Protein 2PJZ (pdb70)

Solvent-accessible surface area: 12336 Å² total; per-residue (Å²): 73,1,44,0,88,83,0,3,11,64,45,64,61,173,48,221,148,122,99,20,4,72,104,0,83,10,85,2,86,39,55,16,3,2,1,0,0,8,104,75,20,9,9,51,26,1,1,67,0,4,26,47,60,46,116,22,63,24,57,0,57,5,70,57,94,11,8,136,174,38,218,58,34,97,126,14,2,12,0,0,60,84,27,12,105,101,42,57,24,0,40,67,4,0,128,81,11,49,146,52,25,48,9,66,56,113,17,0,54,92,0,4,167,41,0,165,11,32,118,110,4,18,207,73,90,3,90,106,15,63,57,10,49,17,8,3,0,25,0,0,0,1,0,0,12,110,5,89,3,1,2,1,19,21,0,2,51,106,10,81,72,69,66,29,59,33,0,2,153,21,0,74,120,33,4,143,13,0,2,4,0,2,45,25,24,93,9,3,72,35,2,107,124,22,82,0,27,0,3,5,17,90,136,26,16,29,69,8,40,0,52,57,0,30,118,0,0,5,11,75,29,112,90,165,134,26,56,27,39,0,51,3,145,144,85,77,0,0,0,4,112,30,114,93,36,92,79,2,55,66,5,60,36,3,77,135,0,82,60,62,39

CATH classification: 3.40.50.300

Foldseek 3Di:
DKWFAQKKAWLADDDPDTDMQTGETDDWPQAEAEEAEAPSLCLVVVLCVQCLNDDIPGFIDDVHRTSVNDPADLQEFELDCVVADQFDFLLVRQVVLCPRNVFDVVQLVVLCVLLVNDPCSRVDRLVPDDPQRNLSSSLSSRFRSLHLEYEYEASCPPHDPSSLVSSLVSVPVGHRIYYYYDFDPVSLVSVQQHWYWYSAQSYTFDTARSVQLQQWAKAWADDDQFSGWDAHPHTIMGTGHDDPHHRSNVQRGPVCSVVND

Radius of gyration: 18.76 Å; Cα contacts (8 Å, |Δi|>4): 552; chains: 1; bounding box: 55×40×43 Å

InterPro domains:
  IPR003439 ABC transporter-like, ATP-binding domain [PF00005] (21-156)
  IPR003439 ABC transporter-like, ATP-binding domain [PS50893] (2-226)
  IPR003593 AAA+ ATPase domain [SM00382] (29-225)
  IPR027417 P-loop containing nucleoside triphosphate hydrolase [G3DSA:3.40.50.300] (1-263)
  IPR027417 P-loop containing nucleoside triphosphate hydrolase [SSF52540] (15-191)

B-factor: mean 22.54, std 11.61, range [2.0, 74.91]

Sequence (261 aa):
MIQLKKNVGIITLSGKGYERFSSLENINLEVNGEKVIILGPNGSGKTTLLRRAISGLLPYSGNIFINGMMEVRKIRRNYIIRYSTNLPEAYEIGVTTVNDIVYLYEELKGLDRDLFLEMLKALKLGEEILRRKLYKLSAGQSVLVRTSLALASQPEIVGLDEPFENVDAARRHVISSRYIKEYGKEGILVTHELDMLNLYKEYKAYFLVGNRLQGPISVSELLESSIVEGERNDALLVLDIMDKKVSIVKGDLGMKFGALGSLNNRIYGII

Nearest PDB structures (foldseek):
  2pjz-assembly1_A  TM=1.004E+00  e=9.277E-57  Sulfurisphaera tokodaii
  8bms-assembly1_B  TM=8.224E-01  e=3.526E-14  Lactobacillus delbrueckii subsp. bulgaricus ATCC 11842 = JCM 1002
  7z15-assembly1_K  TM=8.222E-01  e=1.487E-11  Escherichia coli
  1sgw-assembly1_A  TM=7.406E-01  e=1.161E-10  Pyrococcus furiosus DSM 3638
  7osf-assembly1_B  TM=6.549E-01  e=2.150E-12  Stutzerimonas stutzeri ATCC 14405 = CCUG 16156

Secondary structure (DSSP, 8-state):
-EEEEEEEEEEEEETTEEEEEEEEEEEE-SSEEEEE--TTSSHHHHHHHHTTSS--EEEEEETTEEGGG-S--TTEEE--GGGS-TTSBHHHHHHHHHHHT---HHHHHHHHHHTT--GGGGGSBGGGS-HHHHHHHHHHHHHHT--SEEEEE-TTTT--HHHHHHHHHHHHHS-SEEEEEES-GGGGGG-TTSEEEEEETTEEEEEEEHHHHHTEEEEES--TT-SEEEEETTEEEEEEESSSSEEGGG---TTHHHHH-

Structure (mmCIF, N/CA/C/O backbone):
data_2PJZ
#
_entry.id   2PJZ
#
_cell.length_a   102.094
_cell.length_b   102.094
_cell.length_c   104.662
_cell.angle_alpha   90.00
_cell.angle_beta   90.00
_cell.angle_gamma   120.00
#
_symmetry.space_group_name_H-M   'P 61 2 2'
#
loop_
_entity.id
_entity.type
_entity.pdbx_description
1 polymer 'Hypothetical protein ST1066'
2 non-polymer 'SULFATE ION'
3 water water
#
loop_
_atom_site.group_PDB
_atom_site.id
_atom_site.type_symbol
_atom_site.label_atom_id
_atom_site.label_alt_id
_atom_site.label_comp_id
_atom_site.label_asym_id
_atom_site.label_entity_id
_atom_site.label_seq_id
_atom_site.pdbx_PDB_ins_code
_atom_site.Cartn_x
_atom_site.Cartn_y
_atom_site.Cartn_z
_atom_site.occupancy
_atom_site.B_iso_or_equiv
_atom_site.auth_seq_id
_atom_site.auth_comp_id
_atom_site.auth_asym_id
_atom_site.auth_atom_id
_atom_site.pdbx_PDB_model_num
ATOM 1 N N . MET A 1 1 ? -8.508 59.983 11.400 1.00 7.11 1 MET A N 1
ATOM 2 C CA . MET A 1 1 ? -7.153 60.341 10.858 1.00 7.36 1 MET A CA 1
ATOM 3 C C . MET A 1 1 ? -7.288 60.888 9.430 1.00 8.12 1 MET A C 1
ATOM 4 O O . MET A 1 1 ? -7.884 60.228 8.554 1.00 8.68 1 MET A O 1
ATOM 9 N N . ILE A 1 2 ? -6.742 62.078 9.191 1.00 7.98 2 ILE A N 1
ATOM 10 C CA . ILE A 1 2 ? -6.626 62.613 7.815 1.00 7.65 2 ILE A CA 1
ATOM 11 C C . ILE A 1 2 ? -5.146 62.775 7.574 1.00 7.77 2 ILE A C 1
ATOM 12 O O . ILE A 1 2 ? -4.439 63.375 8.412 1.00 8.64 2 ILE A O 1
ATOM 17 N N . GLN A 1 3 ? -4.640 62.182 6.496 1.00 7.50 3 GLN A N 1
ATOM 18 C CA . GLN A 1 3 ? -3.216 62.334 6.155 1.00 7.13 3 GLN A CA 1
ATOM 19 C C . GLN A 1 3 ? -3.115 62.927 4.756 1.00 8.95 3 GLN A C 1
ATOM 20 O O . GLN A 1 3 ? -3.642 62.329 3.816 1.00 8.31 3 GLN A O 1
ATOM 26 N N . LEU A 1 4 ? -2.454 64.085 4.632 1.00 7.02 4 LEU A N 1
ATOM 27 C CA . LEU A 1 4 ? -2.059 64.590 3.289 1.00 8.44 4 LEU A CA 1
ATOM 28 C C . LEU A 1 4 ? -0.607 64.279 3.135 1.00 8.67 4 LEU A C 1
ATOM 29 O O . LEU A 1 4 ? 0.247 64.725 3.962 1.00 8.72 4 LEU A O 1
ATOM 34 N N A LYS A 1 5 ? -0.263 63.462 2.138 0.50 8.37 5 LYS A N 1
ATOM 35 N N B LYS A 1 5 ? -0.321 63.515 2.088 0.50 8.55 5 LYS A N 1
ATOM 36 C CA A LYS A 1 5 ? 1.149 63.067 1.948 0.50 8.98 5 LYS A CA 1
ATOM 37 C CA B LYS A 1 5 ? 1.022 63.049 1.803 0.50 9.42 5 LYS A CA 1
ATOM 38 C C A LYS A 1 5 ? 1.676 63.527 0.596 0.50 8.72 5 LYS A C 1
ATOM 39 C C B LYS A 1 5 ? 1.491 63.673 0.508 0.50 9.01 5 LYS A C 1
ATOM 40 O O A LYS A 1 5 ? 1.419 62.883 -0.427 0.50 9.06 5 LYS A O 1
ATOM 41 O O B LYS A 1 5 ? 1.001 63.298 -0.573 0.50 9.01 5 LYS A O 1
ATOM 52 N N . ASN A 1 6 ? 2.393 64.647 0.615 1.00 9.20 6 ASN A N 1
ATOM 53 C CA . ASN A 1 6 ? 2.998 65.273 -0.568 1.00 9.11 6 ASN A CA 1
ATOM 54 C C . ASN A 1 6 ? 1.924 65.648 -1.605 1.00 8.81 6 ASN A C 1
ATOM 55 O O . ASN A 1 6 ? 2.013 65.283 -2.782 1.00 8.58 6 ASN A O 1
ATOM 60 N N . VAL A 1 7 ? 0.907 66.367 -1.146 1.00 8.70 7 VAL A N 1
ATOM 61 C CA . VAL A 1 7 ? -0.197 66.776 -2.020 1.00 7.40 7 VAL A CA 1
ATOM 62 C C . VAL A 1 7 ? 0.194 67.999 -2.862 1.00 7.86 7 VAL A C 1
ATOM 63 O O . VAL A 1 7 ? 0.828 68.927 -2.358 1.00 7.69 7 VAL A O 1
ATOM 67 N N . GLY A 1 8 ? -0.175 67.982 -4.139 1.00 7.28 8 GLY A N 1
ATOM 68 C CA . GLY A 1 8 ? 0.018 69.172 -4.993 1.00 8.33 8 GLY A CA 1
ATOM 69 C C . GLY A 1 8 ? -1.320 69.420 -5.676 1.00 8.42 8 GLY A C 1
ATOM 70 O O . GLY A 1 8 ? -2.064 68.467 -5.988 1.00 9.16 8 GLY A O 1
ATOM 71 N N . ILE A 1 9 ? -1.684 70.684 -5.870 1.00 8.42 9 ILE A N 1
ATOM 72 C CA A ILE A 1 9 ? -2.891 70.988 -6.619 0.50 8.66 9 ILE A CA 1
ATOM 73 C CA B ILE A 1 9 ? -2.909 71.006 -6.600 0.50 9.38 9 ILE A CA 1
ATOM 74 C C . ILE A 1 9 ? -2.680 72.257 -7.410 1.00 8.66 9 ILE A C 1
ATOM 75 O O . ILE A 1 9 ? -2.068 73.200 -6.918 1.00 9.84 9 ILE A O 1
ATOM 84 N N . THR A 1 10 ? -3.167 72.269 -8.644 1.00 8.55 10 THR A N 1
ATOM 85 C CA . THR A 1 10 ? -3.037 73.470 -9.486 1.00 8.06 10 THR A CA 1
ATOM 86 C C . THR A 1 10 ? -4.084 74.483 -9.105 1.00 9.16 10 THR A C 1
ATOM 87 O O . THR A 1 10 ? -5.289 74.166 -9.055 1.00 8.61 10 THR A O 1
ATOM 91 N N . LEU A 1 11 ? -3.638 75.702 -8.826 1.00 7.07 11 LEU A N 1
ATOM 92 C CA . LEU A 1 11 ? -4.587 76.759 -8.471 1.00 8.21 11 LEU A CA 1
ATOM 93 C C . LEU A 1 11 ? -4.972 77.611 -9.644 1.00 8.89 11 LEU A C 1
ATOM 94 O O . LEU A 1 11 ? -6.089 78.131 -9.678 1.00 10.12 11 LEU A O 1
ATOM 99 N N . SER A 1 12 ? -4.039 77.856 -10.554 1.00 9.94 12 SER A N 1
ATOM 100 C CA . SER A 1 12 ? -4.383 78.610 -11.750 1.00 11.47 12 SER A CA 1
ATOM 101 C C . SER A 1 12 ? -3.519 78.268 -12.946 1.00 10.53 12 SER A C 1
ATOM 102 O O . SER A 1 12 ? -2.386 77.816 -12.793 1.00 9.70 12 SER A O 1
ATOM 105 N N . GLY A 1 13 ? -4.022 78.573 -14.146 1.00 9.74 13 GLY A N 1
ATOM 106 C CA . GLY A 1 13 ? -3.191 78.386 -15.324 1.00 9.90 13 GLY A CA 1
ATOM 107 C C . GLY A 1 13 ? -3.205 76.937 -15.793 1.00 9.95 13 GLY A C 1
ATOM 108 O O . GLY A 1 13 ? -4.097 76.151 -15.413 1.00 9.92 13 GLY A O 1
ATOM 109 N N . LYS A 1 14 ? -2.258 76.573 -16.652 1.00 9.56 14 LYS A N 1
ATOM 110 C CA . LYS A 1 14 ? -2.221 75.169 -17.156 1.00 9.47 14 LYS A CA 1
ATOM 111 C C . LYS A 1 14 ? -0.813 74.813 -17.577 1.00 10.31 14 LYS A C 1
ATOM 112 O O . LYS A 1 14 ? -0.028 75.698 -17.950 1.00 10.51 14 LYS A O 1
ATOM 118 N N . GLY A 1 15 ? -0.497 73.518 -17.543 1.00 11.08 15 GLY A N 1
ATOM 119 C CA . GLY A 1 15 ? 0.720 73.000 -18.112 1.00 10.89 15 GLY A CA 1
ATOM 120 C C . GLY A 1 15 ? 1.956 73.687 -17.569 1.00 11.75 15 GLY A C 1
ATOM 121 O O . GLY A 1 15 ? 2.142 73.840 -16.344 1.00 10.93 15 GLY A O 1
ATOM 122 N N . TYR A 1 16 ? 2.799 74.117 -18.496 1.00 11.88 16 TYR A N 1
ATOM 123 C CA . TYR A 1 16 ? 4.114 74.606 -18.114 1.00 14.94 16 TYR A CA 1
ATOM 124 C C . TYR A 1 16 ? 4.034 75.893 -17.293 1.00 16.02 16 TYR A C 1
ATOM 125 O O . TYR A 1 16 ? 4.953 76.173 -16.512 1.00 19.64 16 TYR A O 1
ATOM 134 N N . GLU A 1 17 ? 2.966 76.649 -17.486 1.00 14.78 17 GLU A N 1
ATOM 135 C CA . GLU A 1 17 ? 2.807 77.950 -16.858 1.00 16.83 17 GLU A CA 1
ATOM 136 C C . GLU A 1 17 ? 1.573 77.898 -15.986 1.00 16.96 17 GLU A C 1
ATOM 137 O O . GLU A 1 17 ? 0.474 78.328 -16.383 1.00 18.36 17 GLU A O 1
ATOM 143 N N . ARG A 1 18 ? 1.734 77.260 -14.844 1.00 15.44 18 ARG A N 1
ATOM 144 C CA . ARG A 1 18 ? 0.626 77.168 -13.912 1.00 13.49 18 ARG A CA 1
ATOM 145 C C . ARG A 1 18 ? 1.137 77.629 -12.576 1.00 13.82 18 ARG A C 1
ATOM 146 O O . ARG A 1 18 ? 2.347 77.668 -12.366 1.00 14.55 18 ARG A O 1
ATOM 154 N N . PHE A 1 19 ? 0.220 77.973 -11.673 1.00 13.55 19 PHE A N 1
ATOM 155 C CA . PHE A 1 19 ? 0.613 78.188 -10.293 1.00 13.89 19 PHE A CA 1
ATOM 156 C C . PHE A 1 19 ? -0.038 77.094 -9.449 1.00 12.50 19 PHE A C 1
ATOM 157 O O . PHE A 1 19 ? -1.236 76.873 -9.578 1.00 11.04 19 PHE A O 1
ATOM 165 N N . SER A 1 20 ? 0.749 76.452 -8.583 1.00 12.17 20 SER A N 1
ATOM 166 C CA A SER A 1 20 ? 0.217 75.339 -7.800 0.50 12.24 20 SER A CA 1
ATOM 167 C CA B SER A 1 20 ? 0.298 75.272 -7.828 0.50 12.11 20 SER A CA 1
ATOM 168 C C . SER A 1 20 ? 0.707 75.374 -6.356 1.00 12.78 20 SER A C 1
ATOM 169 O O . SER A 1 20 ? 1.673 76.052 -6.036 1.00 14.15 20 SER A O 1
ATOM 174 N N . LEU A 1 21 ? -0.006 74.658 -5.495 1.00 11.89 21 LEU A N 1
ATOM 175 C CA . LEU A 1 21 ? 0.479 74.266 -4.182 1.00 12.00 21 LEU A CA 1
ATOM 176 C C . LEU A 1 21 ? 1.259 72.977 -4.406 1.00 11.55 21 LEU A C 1
ATOM 177 O O . LEU A 1 21 ? 0.834 72.105 -5.191 1.00 10.79 21 LEU A O 1
ATOM 182 N N . GLU A 1 22 ? 2.416 72.848 -3.771 1.00 10.37 22 GLU A N 1
ATOM 183 C CA . GLU A 1 22 ? 3.157 71.594 -3.881 1.00 11.45 22 GLU A CA 1
ATOM 184 C C . GLU A 1 22 ? 3.631 71.171 -2.498 1.00 11.43 22 GLU A C 1
ATOM 185 O O . GLU A 1 22 ? 3.725 72.013 -1.588 1.00 9.28 22 GLU A O 1
ATOM 191 N N . ASN A 1 23 ? 3.923 69.883 -2.355 1.00 11.05 23 ASN A N 1
ATOM 192 C CA . ASN A 1 23 ? 4.542 69.342 -1.141 1.00 13.20 23 ASN A CA 1
ATOM 193 C C . ASN A 1 23 ? 3.740 69.686 0.128 1.00 11.82 23 ASN A C 1
ATOM 194 O O . ASN A 1 23 ? 4.295 70.086 1.176 1.00 12.21 23 ASN A O 1
ATOM 199 N N . ILE A 1 24 ? 2.420 69.559 0.036 1.00 10.07 24 ILE A N 1
ATOM 200 C CA . ILE A 1 24 ? 1.572 69.859 1.183 1.00 10.16 24 ILE A CA 1
ATOM 201 C C . ILE A 1 24 ? 1.499 68.612 2.030 1.00 11.30 24 ILE A C 1
ATOM 202 O O . ILE A 1 24 ? 1.045 67.558 1.553 1.00 11.29 24 ILE A O 1
ATOM 207 N N . ASN A 1 25 ? 1.925 68.740 3.289 1.00 10.20 25 ASN A N 1
ATOM 208 C CA . ASN A 1 25 ? 1.893 67.608 4.222 1.00 11.84 25 ASN A CA 1
ATOM 209 C C . ASN A 1 25 ? 1.148 67.971 5.516 1.00 11.94 25 ASN A C 1
ATOM 210 O O . ASN A 1 25 ? 1.338 69.062 6.072 1.00 12.31 25 ASN A O 1
ATOM 215 N N . LEU A 1 26 ? 0.261 67.091 5.972 1.00 10.49 26 LEU A N 1
ATOM 216 C CA . LEU A 1 26 ? -0.494 67.361 7.186 1.00 10.23 26 LEU A CA 1
ATOM 217 C C . LEU A 1 26 ? -1.048 66.046 7.741 1.00 10.57 26 LEU A C 1
ATOM 218 O O . LEU A 1 26 ? -1.536 65.232 6.966 1.00 9.39 26 LEU A O 1
ATOM 223 N N . GLU A 1 27 ? -1.039 65.864 9.067 1.00 9.69 27 GLU A N 1
ATOM 224 C CA . GLU A 1 27 ? -1.782 64.739 9.669 1.00 10.61 27 GLU A CA 1
ATOM 225 C C . GLU A 1 27 ? -2.638 65.329 10.755 1.00 10.54 27 GLU A C 1
ATOM 226 O O . GLU A 1 27 ? -2.152 66.150 11.566 1.00 10.22 27 GLU A O 1
ATOM 232 N N . VAL A 1 28 ? -3.917 64.971 10.736 1.00 9.19 28 VAL A N 1
ATOM 233 C CA . VAL A 1 28 ? -4.882 65.447 11.720 1.00 10.14 28 VAL A CA 1
ATOM 234 C C . VAL A 1 28 ? -5.563 64.235 12.332 1.00 9.77 28 VAL A C 1
ATOM 235 O O . VAL A 1 28 ? -6.093 63.388 11.604 1.00 8.56 28 VAL A O 1
ATOM 239 N N . ASN A 1 29 ? -5.568 64.147 13.658 1.00 9.95 29 ASN A N 1
ATOM 240 C CA . ASN A 1 29 ? -6.364 63.082 14.274 1.00 10.15 29 ASN A CA 1
ATOM 241 C C . ASN A 1 29 ? -6.995 63.534 15.568 1.00 9.75 29 ASN A C 1
ATOM 242 O O . ASN A 1 29 ? -6.318 64.158 16.391 1.00 9.32 29 ASN A O 1
ATOM 247 N N . GLY A 1 30 ? -8.276 63.219 15.728 1.00 8.71 30 GLY A N 1
ATOM 248 C CA . GLY A 1 30 ? -8.946 63.309 17.027 1.00 10.63 30 GLY A CA 1
ATOM 249 C C . GLY A 1 30 ? -9.293 64.728 17.444 1.00 11.43 30 GLY A C 1
ATOM 250 O O . GLY A 1 30 ? -9.711 64.956 18.596 1.00 11.33 30 GLY A O 1
ATOM 251 N N . GLU A 1 31 ? -9.179 65.683 16.519 1.00 10.10 31 GLU A N 1
ATOM 252 C CA . GLU A 1 31 ? -9.368 67.109 16.861 1.00 11.66 31 GLU A CA 1
ATOM 253 C C . GLU A 1 31 ? -9.667 67.852 15.557 1.00 12.17 31 GLU A C 1
ATOM 254 O O . GLU A 1 31 ? -9.327 67.353 14.489 1.00 10.93 31 GLU A O 1
ATOM 260 N N . LYS A 1 32 ? -10.281 69.032 15.658 1.00 12.68 32 LYS A N 1
ATOM 261 C CA . LYS A 1 32 ? -10.388 69.965 14.510 1.00 13.49 32 LYS A CA 1
ATOM 262 C C . LYS A 1 32 ? -9.194 70.881 14.480 1.00 13.19 32 LYS A C 1
ATOM 263 O O . LYS A 1 32 ? -8.752 71.348 15.519 1.00 12.92 32 LYS A O 1
ATOM 269 N N . VAL A 1 33 ? -8.629 71.127 13.303 1.00 12.06 33 VAL A N 1
ATOM 270 C CA . VAL A 1 33 ? -7.586 72.146 13.222 1.00 11.54 33 VAL A CA 1
ATOM 271 C C . VAL A 1 33 ? -8.096 73.226 12.260 1.00 11.23 33 VAL A C 1
ATOM 272 O O . VAL A 1 33 ? -8.976 72.960 11.413 1.00 11.38 33 VAL A O 1
ATOM 276 N N . ILE A 1 34 ? -7.561 74.425 12.399 1.00 10.23 34 ILE A N 1
ATOM 277 C CA . ILE A 1 34 ? -7.970 75.524 11.543 1.00 11.05 34 ILE A CA 1
ATOM 278 C C . ILE A 1 34 ? -6.838 75.862 10.591 1.00 11.07 34 ILE A C 1
ATOM 279 O O . ILE A 1 34 ? -5.677 75.932 10.990 1.00 13.17 34 ILE A O 1
ATOM 284 N N . ILE A 1 35 ? -7.155 76.034 9.313 1.00 11.23 35 ILE A N 1
ATOM 285 C CA . ILE A 1 35 ? -6.122 76.419 8.381 1.00 11.30 35 ILE A CA 1
ATOM 286 C C . ILE A 1 35 ? -6.470 77.853 8.029 1.00 10.94 35 ILE A C 1
ATOM 287 O O . ILE A 1 35 ? -7.597 78.119 7.591 1.00 10.11 35 ILE A O 1
ATOM 292 N N . LEU A 1 36 ? -5.506 78.755 8.271 1.00 11.36 36 LEU A N 1
ATOM 293 C CA . LEU A 1 36 ? -5.707 80.193 8.058 1.00 12.61 36 LEU A CA 1
ATOM 294 C C . LEU A 1 36 ? -4.945 80.590 6.840 1.00 13.10 36 LEU A C 1
ATOM 295 O O . LEU A 1 36 ? -3.792 80.239 6.686 1.00 13.19 36 LEU A O 1
ATOM 300 N N . GLY A 1 37 ? -5.581 81.299 5.931 1.00 14.84 37 GLY A N 1
ATOM 301 C CA . GLY A 1 37 ? -4.812 81.711 4.761 1.00 16.79 37 GLY A CA 1
ATOM 302 C C . GLY A 1 37 ? -5.578 82.828 4.106 1.00 17.98 37 GLY A C 1
ATOM 303 O O . GLY A 1 37 ? -6.799 82.844 4.192 1.00 17.81 37 GLY A O 1
ATOM 304 N N . PRO A 1 38 ? -4.860 83.745 3.433 1.00 19.33 38 PRO A N 1
ATOM 305 C CA . PRO A 1 38 ? -5.521 84.787 2.652 1.00 19.80 38 PRO A CA 1
ATOM 306 C C . PRO A 1 38 ? -6.406 84.230 1.566 1.00 20.19 38 PRO A C 1
ATOM 307 O O . PRO A 1 38 ? -6.230 83.076 1.126 1.00 19.90 38 PRO A O 1
ATOM 311 N N . ASN A 1 39 ? -7.351 85.052 1.121 1.00 20.37 39 ASN A N 1
ATOM 312 C CA . ASN A 1 39 ? -8.141 84.716 -0.029 1.00 20.95 39 ASN A CA 1
ATOM 313 C C . ASN A 1 39 ? -7.148 84.418 -1.150 1.00 19.49 39 ASN A C 1
ATOM 314 O O . ASN A 1 39 ? -6.091 85.058 -1.251 1.00 19.22 39 ASN A O 1
ATOM 319 N N . GLY A 1 40 ? -7.426 83.371 -1.911 1.00 17.75 40 GLY A N 1
ATOM 320 C CA . GLY A 1 40 ? -6.553 83.010 -3.030 1.00 17.55 40 GLY A CA 1
ATOM 321 C C . GLY A 1 40 ? -5.405 82.065 -2.735 1.00 16.41 40 GLY A C 1
ATOM 322 O O . GLY A 1 40 ? -4.677 81.666 -3.647 1.00 17.29 40 GLY A O 1
ATOM 323 N N . SER A 1 41 ? -5.231 81.668 -1.476 1.00 13.52 41 SER A N 1
ATOM 324 C CA . SER A 1 41 ? -4.073 80.873 -1.112 1.00 12.75 41 SER A CA 1
ATOM 325 C C . SER A 1 41 ? -4.235 79.369 -1.496 1.00 11.58 41 SER A C 1
ATOM 326 O O . SER A 1 41 ? -3.267 78.630 -1.492 1.00 11.86 41 SER A O 1
ATOM 329 N N . GLY A 1 42 ? -5.451 78.943 -1.805 1.00 11.34 42 GLY A N 1
ATOM 330 C CA . GLY A 1 42 ? -5.701 77.553 -2.151 1.00 11.08 42 GLY A CA 1
ATOM 331 C C . GLY A 1 42 ? -6.409 76.749 -1.056 1.00 13.12 42 GLY A C 1
ATOM 332 O O . GLY A 1 42 ? -6.552 75.529 -1.210 1.00 12.14 42 GLY A O 1
ATOM 333 N N . LYS A 1 43 ? -6.875 77.418 0.022 1.00 12.19 43 LYS A N 1
ATOM 334 C CA . LYS A 1 43 ? -7.496 76.711 1.168 1.00 14.17 43 LYS A CA 1
ATOM 335 C C . LYS A 1 43 ? -8.701 75.887 0.735 1.00 13.97 43 LYS A C 1
ATOM 336 O O . LYS A 1 43 ? -8.800 74.711 1.089 1.00 14.21 43 LYS A O 1
ATOM 342 N N . THR A 1 44 ? -9.606 76.496 -0.034 1.00 13.38 44 THR A N 1
ATOM 343 C CA . THR A 1 44 ? -10.835 75.864 -0.424 1.00 14.27 44 THR A CA 1
ATOM 344 C C . THR A 1 44 ? -10.534 74.713 -1.398 1.00 13.68 44 THR A C 1
ATOM 345 O O . THR A 1 44 ? -11.151 73.651 -1.314 1.00 12.39 44 THR A O 1
ATOM 349 N N . THR A 1 45 ? -9.574 74.942 -2.294 1.00 12.59 45 THR A N 1
ATOM 350 C CA . THR A 1 45 ? -9.121 73.910 -3.221 1.00 12.75 45 THR A CA 1
ATOM 351 C C . THR A 1 45 ? -8.593 72.687 -2.460 1.00 12.13 45 THR A C 1
ATOM 352 O O . THR A 1 45 ? -8.855 71.557 -2.845 1.00 10.22 45 THR A O 1
ATOM 356 N N . LEU A 1 46 ? -7.865 72.919 -1.383 1.00 11.38 46 LEU A N 1
ATOM 357 C CA . LEU A 1 46 ? -7.374 71.809 -0.545 1.00 13.20 46 LEU A CA 1
ATOM 358 C C . LEU A 1 46 ? -8.522 70.992 0.054 1.00 11.66 46 LEU A C 1
ATOM 359 O O . LEU A 1 46 ? -8.525 69.760 -0.010 1.00 9.56 46 LEU A O 1
ATOM 364 N N . LEU A 1 47 ? -9.533 71.679 0.581 1.00 10.31 47 LEU A N 1
ATOM 365 C CA . LEU A 1 47 ? -10.707 70.995 1.091 1.00 10.62 47 LEU A CA 1
ATOM 366 C C . LEU A 1 47 ? -11.461 70.237 0.018 1.00 9.82 47 LEU A C 1
ATOM 367 O O . LEU A 1 47 ? -11.979 69.148 0.276 1.00 9.16 47 LEU A O 1
ATOM 372 N N . ARG A 1 48 ? -11.546 70.806 -1.186 1.00 8.38 48 ARG A N 1
ATOM 373 C CA A ARG A 1 48 ? -12.220 70.116 -2.278 0.50 8.63 48 ARG A CA 1
ATOM 374 C CA B ARG A 1 48 ? -12.190 70.127 -2.308 0.50 8.27 48 ARG A CA 1
ATOM 375 C C . ARG A 1 48 ? -11.489 68.793 -2.604 1.00 7.23 48 ARG A C 1
ATOM 376 O O . ARG A 1 48 ? -12.125 67.763 -2.787 1.00 7.33 48 ARG A O 1
ATOM 391 N N . ALA A 1 49 ? -10.162 68.827 -2.669 1.00 6.57 49 ALA A N 1
ATOM 392 C CA . ALA A 1 49 ? -9.370 67.614 -2.897 1.00 6.95 49 ALA A CA 1
ATOM 393 C C . ALA A 1 49 ? -9.612 66.559 -1.799 1.00 6.59 49 ALA A C 1
ATOM 394 O O . ALA A 1 49 ? -9.845 65.376 -2.092 1.00 7.12 49 ALA A O 1
ATOM 396 N N . ILE A 1 50 ? -9.550 66.980 -0.541 1.00 7.93 50 ILE A N 1
ATOM 397 C CA . ILE A 1 50 ? -9.799 66.051 0.589 1.00 7.83 50 ILE A CA 1
ATOM 398 C C . ILE A 1 50 ? -11.207 65.438 0.493 1.00 7.07 50 ILE A C 1
ATOM 399 O O . ILE A 1 50 ? -11.406 64.255 0.805 1.00 7.01 50 ILE A O 1
ATOM 404 N N . SER A 1 51 ? -12.174 66.226 0.013 1.00 6.52 51 SER A N 1
ATOM 405 C CA . SER A 1 51 ? -13.582 65.783 -0.102 1.00 7.00 51 SER A CA 1
ATOM 406 C C . SER A 1 51 ? -13.911 65.001 -1.362 1.00 6.78 51 SER A C 1
ATOM 407 O O . SER A 1 51 ? -15.083 64.618 -1.584 1.00 7.40 51 SER A O 1
ATOM 410 N N . GLY A 1 52 ? -12.894 64.728 -2.185 1.00 6.32 52 GLY A N 1
ATOM 411 C CA . GLY A 1 52 ? -13.096 63.843 -3.336 1.00 7.41 52 GLY A CA 1
ATOM 412 C C . GLY A 1 52 ? -13.649 64.607 -4.547 1.00 8.86 52 GLY A C 1
ATOM 413 O O . GLY A 1 52 ? -14.230 64.020 -5.451 1.00 7.61 52 GLY A O 1
ATOM 414 N N . LEU A 1 5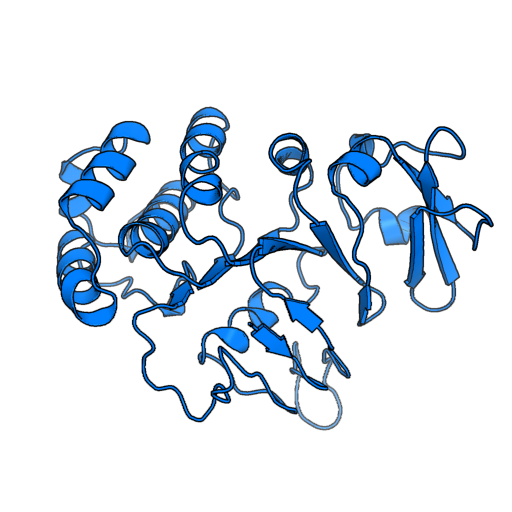3 ? -13.463 65.921 -4.566 1.00 8.71 53 LEU A N 1
ATOM 415 C CA . LEU A 1 53 ? -14.139 66.788 -5.554 1.00 10.01 53 LEU A CA 1
ATOM 416 C C . LEU A 1 53 ? -13.189 67.383 -6.605 1.00 10.70 53 LEU A C 1
ATOM 417 O O . LEU A 1 53 ? -13.632 68.103 -7.520 1.00 10.89 53 LEU A O 1
ATOM 422 N N . LEU A 1 54 ? -11.901 67.084 -6.503 1.00 10.25 54 LEU A N 1
ATOM 423 C CA . LEU A 1 54 ? -10.926 67.622 -7.459 1.00 12.33 54 LEU A CA 1
ATOM 424 C C . LEU A 1 54 ? -9.732 66.692 -7.532 1.00 11.28 54 LEU A C 1
ATOM 425 O O . LEU A 1 54 ? -9.371 66.116 -6.514 1.00 12.25 54 LEU A O 1
ATOM 430 N N . PRO A 1 55 ? -9.094 66.562 -8.710 1.00 10.08 55 PRO A N 1
ATOM 431 C CA . PRO A 1 55 ? -7.876 65.754 -8.761 1.00 10.01 55 PRO A CA 1
ATOM 432 C C . PRO A 1 55 ? -6.724 66.504 -8.084 1.00 9.26 55 PRO A C 1
ATOM 433 O O . PRO A 1 55 ? -6.771 67.740 -7.956 1.00 9.73 55 PRO A O 1
ATOM 437 N N . TYR A 1 56 ? -5.703 65.746 -7.694 1.00 8.19 56 TYR A N 1
ATOM 438 C CA . TYR A 1 56 ? -4.552 66.276 -6.957 1.00 7.07 56 TYR A CA 1
ATOM 439 C C . TYR A 1 56 ? -3.400 65.299 -7.219 1.00 7.36 56 TYR A C 1
ATOM 440 O O . TYR A 1 56 ? -3.631 64.111 -7.531 1.00 7.19 56 TYR A O 1
ATOM 449 N N . SER A 1 57 ? -2.168 65.766 -7.056 1.00 7.13 57 SER A N 1
ATOM 450 C CA . SER A 1 57 ? -1.028 64.841 -7.020 1.00 7.23 57 SER A CA 1
ATOM 451 C C . SER A 1 57 ? -0.748 64.450 -5.559 1.00 7.29 57 SER A C 1
ATOM 452 O O . SER A 1 57 ? -1.220 65.146 -4.619 1.00 6.75 57 SER A O 1
ATOM 455 N N . GLY A 1 58 ? 0.003 63.366 -5.376 1.00 7.13 58 GLY A N 1
ATOM 456 C CA . GLY A 1 58 ? 0.243 62.808 -4.030 1.00 7.84 58 GLY A CA 1
ATOM 457 C C . GLY A 1 58 ? -0.984 62.033 -3.547 1.00 7.76 58 GLY A C 1
ATOM 458 O O . GLY A 1 58 ? -1.836 61.597 -4.349 1.00 6.81 58 GLY A O 1
ATOM 459 N N . ASN A 1 59 ? -1.092 61.872 -2.235 1.00 6.73 59 ASN A N 1
ATOM 460 C CA . ASN A 1 59 ? -2.093 60.972 -1.653 1.00 7.54 59 ASN A CA 1
ATOM 461 C C . ASN A 1 59 ? -2.736 61.606 -0.467 1.00 7.08 59 ASN A C 1
ATOM 462 O O . ASN A 1 59 ? -2.102 62.367 0.261 1.00 7.47 59 ASN A O 1
ATOM 467 N N . ILE A 1 60 ? -4.031 61.338 -0.291 1.00 6.41 60 ILE A N 1
ATOM 468 C CA . ILE A 1 60 ? -4.786 61.817 0.870 1.00 5.63 60 ILE A CA 1
ATOM 469 C C . ILE A 1 60 ? -5.504 60.598 1.426 1.00 5.87 60 ILE A C 1
ATOM 470 O O . ILE A 1 60 ? -6.265 59.924 0.691 1.00 6.13 60 ILE A O 1
ATOM 475 N N . PHE A 1 61 ? -5.293 60.325 2.720 1.00 6.03 61 PHE A N 1
ATOM 476 C CA . PHE A 1 61 ? -5.921 59.158 3.371 1.00 6.72 61 PHE A CA 1
ATOM 477 C C . PHE A 1 61 ? -6.872 59.581 4.470 1.00 6.48 61 PHE A C 1
ATOM 478 O O . PHE A 1 61 ? -6.492 60.390 5.326 1.00 6.73 61 PHE A O 1
ATOM 486 N N . ILE A 1 62 ? -8.093 59.059 4.444 1.00 6.06 62 ILE A N 1
ATOM 487 C CA . ILE A 1 62 ? -9.045 59.274 5.533 1.00 6.55 62 ILE A CA 1
ATOM 488 C C . ILE A 1 62 ? -9.267 57.909 6.183 1.00 7.13 62 ILE A C 1
ATOM 489 O O . ILE A 1 62 ? -9.758 56.996 5.544 1.00 7.48 62 ILE A O 1
ATOM 494 N N . ASN A 1 63 ? -8.828 57.774 7.426 1.00 6.09 63 ASN A N 1
ATOM 495 C CA . ASN A 1 63 ? -8.857 56.467 8.114 1.00 6.37 63 ASN A CA 1
ATOM 496 C C . ASN A 1 63 ? -8.259 55.366 7.241 1.00 6.95 63 ASN A C 1
ATOM 497 O O . ASN A 1 63 ? -8.821 54.257 7.120 1.00 6.64 63 ASN A O 1
ATOM 502 N N . GLY A 1 64 ? -7.103 55.701 6.633 1.00 6.45 64 GLY A N 1
ATOM 503 C CA . GLY A 1 64 ? -6.313 54.757 5.847 1.00 6.25 64 GLY A CA 1
ATOM 504 C C . GLY A 1 64 ? -6.853 54.487 4.445 1.00 7.43 64 GLY A C 1
ATOM 505 O O . GLY A 1 64 ? -6.239 53.730 3.701 1.00 7.13 64 GLY A O 1
ATOM 506 N N . MET A 1 65 ? -8.001 55.080 4.101 1.00 6.69 65 MET A N 1
ATOM 507 C CA A MET A 1 65 ? -8.596 54.958 2.768 0.50 6.35 65 MET A CA 1
ATOM 508 C CA B MET A 1 65 ? -8.588 54.948 2.767 0.50 5.63 65 MET A CA 1
ATOM 509 C C . MET A 1 65 ? -8.134 56.139 1.913 1.00 6.57 65 MET A C 1
ATOM 510 O O . MET A 1 65 ? -8.482 57.296 2.202 1.00 6.44 65 MET A O 1
ATOM 519 N N . GLU A 1 66 ? -7.357 55.866 0.855 1.00 6.40 66 GLU A N 1
ATOM 520 C CA . GLU A 1 66 ? -6.957 56.924 -0.063 1.00 6.32 66 GLU A CA 1
ATOM 521 C C . GLU A 1 66 ? -8.204 57.511 -0.742 1.00 7.36 66 GLU A C 1
ATOM 522 O O . GLU A 1 66 ? -9.177 56.792 -1.066 1.00 7.31 66 GLU A O 1
ATOM 528 N N . VAL A 1 67 ? -8.214 58.823 -0.903 1.00 6.44 67 VAL A N 1
ATOM 529 C CA . VAL A 1 67 ? -9.425 59.502 -1.345 1.00 7.40 67 VAL A CA 1
ATOM 530 C C . VAL A 1 67 ? -9.926 59.000 -2.703 1.00 6.53 67 VAL A C 1
ATOM 531 O O . VAL A 1 67 ? -11.139 58.947 -2.945 1.00 7.21 67 VAL A O 1
ATOM 535 N N . ARG A 1 68 ? -9.023 58.574 -3.577 1.00 6.74 68 ARG A N 1
ATOM 536 C CA . ARG A 1 68 ? -9.458 57.986 -4.871 1.00 7.00 68 ARG A CA 1
ATOM 537 C C . ARG A 1 68 ? -10.267 56.701 -4.721 1.00 8.19 68 ARG A C 1
ATOM 538 O O . ARG A 1 68 ? -10.913 56.267 -5.662 1.00 8.35 68 ARG A O 1
ATOM 546 N N . LYS A 1 69 ? -10.180 56.084 -3.541 1.00 8.48 69 LYS A N 1
ATOM 547 C CA . LYS A 1 69 ? -10.839 54.823 -3.242 1.00 8.07 69 LYS A CA 1
ATOM 548 C C . LYS A 1 69 ? -12.134 55.070 -2.466 1.00 8.73 69 LYS A C 1
ATOM 549 O O . LYS A 1 69 ? -12.725 54.114 -1.950 1.00 8.31 69 LYS A O 1
ATOM 555 N N . ILE A 1 70 ? -12.578 56.335 -2.388 1.00 7.32 70 ILE A N 1
ATOM 556 C CA . ILE A 1 70 ? -13.802 56.653 -1.656 1.00 8.02 70 ILE A CA 1
ATOM 557 C C . ILE A 1 70 ? -14.865 57.262 -2.563 1.00 8.85 70 ILE A C 1
ATOM 558 O O . ILE A 1 70 ? -14.718 58.399 -3.037 1.00 8.44 70 ILE A O 1
ATOM 563 N N . ARG A 1 71 ? -15.961 56.548 -2.767 1.00 8.43 71 ARG A N 1
ATOM 564 C CA A ARG A 1 71 ? -17.098 57.178 -3.428 0.50 9.87 71 ARG A CA 1
ATOM 565 C CA B ARG A 1 71 ? -17.103 57.171 -3.436 0.50 10.03 71 ARG A CA 1
ATOM 566 C C . ARG A 1 71 ? -17.975 57.878 -2.391 1.00 10.26 71 ARG A C 1
ATOM 567 O O . ARG A 1 71 ? -18.388 59.025 -2.577 1.00 11.20 71 ARG A O 1
ATOM 582 N N . ASN A 1 72 ? -18.263 57.192 -1.289 1.00 10.15 72 ASN A N 1
ATOM 583 C CA . ASN A 1 72 ? -18.922 57.862 -0.163 1.00 10.59 72 ASN A CA 1
ATOM 584 C C . ASN A 1 72 ? -18.432 57.240 1.108 1.00 10.69 72 ASN A C 1
ATOM 585 O O . ASN A 1 72 ? -18.247 56.010 1.168 1.00 10.88 72 ASN A O 1
ATOM 590 N N . TYR A 1 73 ? -18.223 58.081 2.127 1.00 9.53 73 TYR A N 1
ATOM 591 C CA . TYR A 1 73 ? -17.876 57.595 3.459 1.00 9.20 73 TYR A CA 1
ATOM 592 C C . TYR A 1 73 ? -18.867 58.250 4.407 1.00 9.05 73 TYR A C 1
ATOM 593 O O . TYR A 1 73 ? -18.867 59.460 4.552 1.00 8.86 73 TYR A O 1
ATOM 602 N N . ILE A 1 74 ? -19.743 57.442 5.013 1.00 9.99 74 ILE A N 1
ATOM 603 C CA A ILE A 1 74 ? -20.845 57.993 5.825 0.50 9.81 74 ILE A CA 1
ATOM 604 C CA B ILE A 1 74 ? -20.852 57.954 5.827 0.50 10.43 74 ILE A CA 1
ATOM 605 C C . ILE A 1 74 ? -20.396 58.824 7.001 1.00 10.18 74 ILE A C 1
ATOM 606 O O . ILE A 1 74 ? -21.127 59.731 7.430 1.00 11.40 74 ILE A O 1
ATOM 615 N N . ARG A 1 75 ? -19.198 58.536 7.513 1.00 10.06 75 ARG A N 1
ATOM 616 C CA . ARG A 1 75 ? -18.649 59.255 8.667 1.00 10.93 75 ARG A CA 1
ATOM 617 C C . ARG A 1 75 ? -17.948 60.575 8.386 1.00 9.84 75 ARG A C 1
ATOM 618 O O . ARG A 1 75 ? -17.505 61.252 9.324 1.00 10.60 75 ARG A O 1
ATOM 626 N N . TYR A 1 76 ? -17.816 60.921 7.108 1.00 10.20 76 TYR A N 1
ATOM 627 C CA . TYR A 1 76 ? -17.223 62.209 6.706 1.00 8.65 76 TYR A CA 1
ATOM 628 C C . TYR A 1 76 ? -18.295 63.133 6.157 1.00 9.22 76 TYR A C 1
ATOM 629 O O . TYR A 1 76 ? -19.182 62.687 5.412 1.00 9.35 76 TYR A O 1
ATOM 638 N N . SER A 1 77 ? -18.222 64.418 6.508 1.00 9.28 77 SER A N 1
ATOM 639 C CA . SER A 1 77 ? -19.100 65.436 5.961 1.00 10.19 77 SER A CA 1
ATOM 640 C C . SER A 1 77 ? -18.310 66.669 5.550 1.00 9.93 77 SER A C 1
ATOM 641 O O . SER A 1 77 ? -17.275 66.970 6.131 1.00 10.89 77 SER A O 1
ATOM 644 N N . THR A 1 78 ? -18.836 67.403 4.571 1.00 10.30 78 THR A N 1
ATOM 645 C CA . THR A 1 78 ? -18.314 68.728 4.227 1.00 10.24 78 THR A CA 1
ATOM 646 C C . THR A 1 78 ? -19.510 69.664 4.003 1.00 10.10 78 THR A C 1
ATOM 647 O O . THR A 1 78 ? -20.621 69.220 3.675 1.00 10.37 78 THR A O 1
ATOM 651 N N . ASN A 1 79 ? -19.286 70.944 4.235 1.00 10.25 79 ASN A N 1
ATOM 652 C CA . ASN 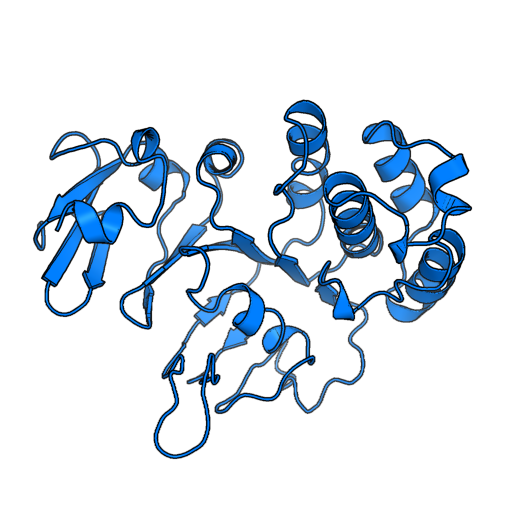A 1 79 ? -20.291 71.967 3.881 1.00 10.62 79 ASN A CA 1
ATOM 653 C C . ASN A 1 79 ? -20.034 72.581 2.526 1.00 10.96 79 ASN A C 1
ATOM 654 O O . ASN A 1 79 ? -20.712 73.541 2.157 1.00 10.36 79 ASN A O 1
ATOM 659 N N . LEU A 1 80 ? -19.075 72.027 1.762 1.00 10.55 80 LEU A N 1
ATOM 660 C CA . LEU A 1 80 ? -18.735 72.629 0.448 1.00 11.96 80 LEU A CA 1
ATOM 661 C C . LEU A 1 80 ? -19.953 72.621 -0.481 1.00 13.01 80 LEU A C 1
ATOM 662 O O . LEU A 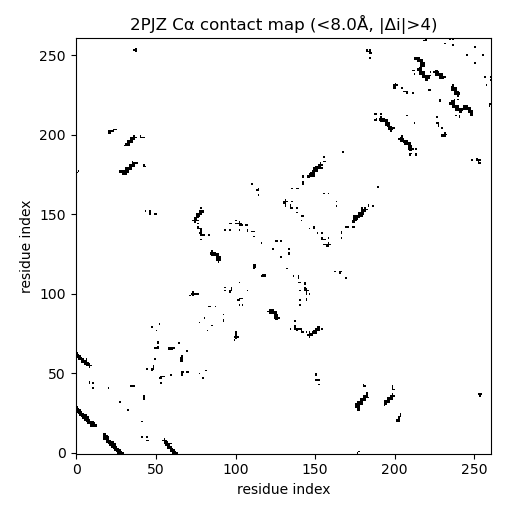1 80 ? -20.700 71.628 -0.532 1.00 11.65 80 LEU A O 1
ATOM 667 N N . PRO A 1 81 ? -20.147 73.718 -1.227 1.00 14.72 81 PRO A N 1
ATOM 668 C CA . PRO A 1 81 ? -21.363 73.819 -2.050 1.00 15.96 81 PRO A CA 1
ATOM 669 C C . PRO A 1 81 ? -21.475 72.669 -3.061 1.00 16.57 81 PRO A C 1
ATOM 670 O O . PRO A 1 81 ? -22.578 72.235 -3.363 1.00 16.72 81 PRO A O 1
ATOM 674 N N . GLU A 1 82 ? -20.336 72.166 -3.539 1.00 17.72 82 GLU A N 1
ATOM 675 C CA . GLU A 1 82 ? -20.283 71.045 -4.504 1.00 19.29 82 GLU A CA 1
ATOM 676 C C . GLU A 1 82 ? -20.980 69.765 -3.986 1.00 20.47 82 GLU A C 1
ATOM 677 O O . GLU A 1 82 ? -21.428 68.916 -4.778 1.00 19.91 82 GLU A O 1
ATOM 683 N N . ALA A 1 83 ? -21.076 69.626 -2.666 1.00 20.84 83 ALA A N 1
ATOM 684 C CA . ALA A 1 83 ? -21.739 68.447 -2.051 1.00 22.40 83 ALA A CA 1
ATOM 685 C C . ALA A 1 83 ? -23.277 68.526 -2.071 1.00 23.75 83 ALA A C 1
ATOM 686 O O . ALA A 1 83 ? -23.958 67.555 -1.723 1.00 25.17 83 ALA A O 1
ATOM 688 N N . TYR A 1 84 ? -23.825 69.681 -2.458 1.00 25.19 84 TYR A N 1
ATOM 689 C CA . TYR A 1 84 ? -25.262 69.932 -2.344 1.00 27.51 84 TYR A CA 1
ATOM 690 C C . TYR A 1 84 ? -25.821 70.469 -3.643 1.00 30.98 84 TYR A C 1
ATOM 691 O O . TYR A 1 84 ? -25.136 71.169 -4.381 1.00 32.48 84 TYR A O 1
ATOM 700 N N . GLU A 1 85 ? -27.063 70.112 -3.929 1.00 34.96 85 GLU A N 1
ATOM 701 C CA . GLU A 1 85 ? -27.638 70.417 -5.235 1.00 37.72 85 GLU A CA 1
ATOM 702 C C . GLU A 1 85 ? -28.390 71.718 -5.126 1.00 38.74 85 GLU A C 1
ATOM 703 O O . GLU A 1 85 ? -29.476 71.780 -4.555 1.00 39.02 85 GLU A O 1
ATOM 709 N N . ILE A 1 86 ? -27.773 72.765 -5.660 1.00 40.05 86 ILE A N 1
ATOM 710 C CA . ILE A 1 86 ? -28.273 74.111 -5.506 1.00 41.51 86 ILE A CA 1
ATOM 711 C C . ILE A 1 86 ? -29.734 74.162 -6.013 1.00 41.67 86 ILE A C 1
ATOM 712 O O . ILE A 1 86 ? -30.586 74.809 -5.404 1.00 42.68 86 ILE A O 1
ATOM 717 N N . GLY A 1 87 ? -30.022 73.382 -7.057 1.00 41.77 87 GLY A N 1
ATOM 718 C CA . GLY A 1 87 ? -31.311 73.390 -7.758 1.00 41.00 87 GLY A CA 1
ATOM 719 C C . GLY A 1 87 ? -32.551 72.886 -7.029 1.00 40.36 87 GLY A C 1
ATOM 720 O O . GLY A 1 87 ? -33.636 73.467 -7.198 1.00 40.65 87 GLY A O 1
ATOM 721 N N . VAL A 1 88 ? -32.417 71.812 -6.239 1.00 38.60 88 VAL A N 1
ATOM 722 C CA . VAL A 1 88 ? -33.569 71.285 -5.466 1.00 36.43 88 VAL A CA 1
ATOM 723 C C . VAL A 1 88 ? -33.796 72.010 -4.139 1.00 34.22 88 VAL A C 1
ATOM 724 O O . VAL A 1 88 ? -32.965 72.814 -3.677 1.00 35.39 88 VAL A O 1
ATOM 728 N N . THR A 1 89 ? -34.907 71.687 -3.495 1.00 31.45 89 THR A N 1
ATOM 729 C CA A THR A 1 89 ? -35.226 72.307 -2.226 0.50 30.13 89 THR A CA 1
ATOM 730 C CA B THR A 1 89 ? -35.247 72.287 -2.214 0.50 29.24 89 THR A CA 1
ATOM 731 C C . THR A 1 89 ? -34.313 71.800 -1.096 1.00 28.93 89 THR A C 1
ATOM 732 O O . THR A 1 89 ? -33.701 70.725 -1.206 1.00 28.47 89 THR A O 1
ATOM 739 N N . VAL A 1 90 ? -34.212 72.583 -0.024 1.00 27.00 90 VAL A N 1
ATOM 740 C CA . VAL A 1 90 ? -33.471 72.162 1.173 1.00 25.74 90 VAL A CA 1
ATOM 741 C C . VAL A 1 90 ? -34.048 70.853 1.706 1.00 24.69 90 VAL A C 1
ATOM 742 O O . VAL A 1 90 ? -33.313 69.944 2.056 1.00 23.90 90 VAL A O 1
ATOM 746 N N . ASN A 1 91 ? -35.375 70.761 1.759 1.00 24.15 91 ASN A N 1
ATOM 747 C CA . ASN A 1 91 ? -36.023 69.547 2.258 1.00 24.19 91 ASN A CA 1
ATOM 748 C C . ASN A 1 91 ? -35.606 68.325 1.438 1.00 22.05 91 ASN A C 1
ATOM 749 O O . ASN A 1 91 ? -35.349 67.255 1.991 1.00 23.00 91 ASN A O 1
ATOM 754 N N . ASP A 1 92 ? -35.485 68.497 0.128 1.00 21.30 92 ASP A N 1
ATOM 755 C CA . ASP A 1 92 ? -35.046 67.425 -0.753 1.00 20.47 92 ASP A CA 1
ATOM 756 C C . ASP A 1 92 ? -33.626 67.005 -0.378 1.00 20.29 92 ASP A C 1
ATOM 757 O O . ASP A 1 92 ? -33.305 65.824 -0.356 1.00 20.19 92 ASP A O 1
ATOM 762 N N . ILE A 1 93 ? -32.783 67.988 -0.093 1.00 19.96 93 ILE A N 1
ATOM 763 C CA . ILE A 1 93 ? -31.386 67.709 0.295 1.00 18.90 93 ILE A CA 1
ATOM 764 C C . ILE A 1 93 ? -31.348 66.981 1.621 1.00 18.80 93 ILE A C 1
ATOM 765 O O . ILE A 1 93 ? -30.567 66.033 1.791 1.00 18.44 93 ILE A O 1
ATOM 770 N N . VAL A 1 94 ? -32.182 67.423 2.564 1.00 18.37 94 VAL A N 1
ATOM 771 C CA . VAL A 1 94 ? -32.287 66.726 3.851 1.00 19.03 94 VAL A CA 1
ATOM 772 C C . VAL A 1 94 ? -32.590 65.242 3.667 1.00 18.29 94 VAL A C 1
ATOM 773 O O . VAL A 1 94 ? -31.912 64.396 4.265 1.00 16.80 94 VAL A O 1
ATOM 777 N N . TYR A 1 95 ? -33.588 64.915 2.831 1.00 18.97 95 TYR A N 1
ATOM 778 C CA . TYR A 1 95 ? -33.877 63.504 2.526 1.00 19.38 95 TYR A CA 1
ATOM 779 C C . TYR A 1 95 ? -32.678 62.723 1.951 1.00 19.67 95 TYR A C 1
ATOM 780 O O . TYR A 1 95 ? -32.393 61.606 2.403 1.00 19.08 95 TYR A O 1
ATOM 789 N N . LEU A 1 96 ? -31.988 63.289 0.962 1.00 19.98 96 LEU A N 1
ATOM 790 C CA . LEU A 1 96 ? -30.772 62.628 0.449 1.00 21.38 96 LEU A CA 1
ATOM 791 C C . LEU A 1 96 ? -29.738 62.382 1.552 1.00 20.66 96 LEU A C 1
ATOM 792 O O . LEU A 1 96 ? -29.206 61.278 1.683 1.00 21.55 96 LEU A O 1
ATOM 797 N N . TYR A 1 97 ? -29.467 63.405 2.358 1.00 19.23 97 TYR A N 1
ATOM 798 C CA . TYR A 1 97 ? -28.417 63.295 3.382 1.00 18.99 97 TYR A CA 1
ATOM 799 C C . TYR A 1 97 ? -28.776 62.377 4.547 1.00 19.35 97 TYR A C 1
ATOM 800 O O . TYR A 1 97 ? -27.887 61.790 5.172 1.00 18.20 97 TYR A O 1
ATOM 809 N N . GLU A 1 98 ? -30.077 62.209 4.803 1.00 19.26 98 GLU A N 1
ATOM 810 C CA . GLU A 1 98 ? -30.537 61.205 5.774 1.00 20.37 98 GLU A CA 1
ATOM 811 C C . GLU A 1 98 ? -30.011 59.813 5.421 1.00 20.66 98 GLU A C 1
ATOM 812 O O . GLU A 1 98 ? -29.633 59.049 6.307 1.00 20.74 98 GLU A O 1
ATOM 818 N N . GLU A 1 99 ? -29.996 59.490 4.133 1.00 21.00 99 GLU A N 1
ATOM 819 C CA . GLU A 1 99 ? -29.463 58.203 3.659 1.00 22.79 99 GLU A CA 1
ATOM 820 C C . GLU A 1 99 ? -27.955 58.209 3.398 1.00 21.76 99 GLU A C 1
ATOM 821 O O . GLU A 1 99 ? -27.247 57.285 3.806 1.00 22.75 99 GLU A O 1
ATOM 827 N N . LEU A 1 100 ? -27.478 59.254 2.727 1.00 20.73 100 LEU A N 1
ATOM 828 C CA . LEU A 1 100 ? -26.079 59.337 2.291 1.00 18.58 100 LEU A CA 1
ATOM 829 C C . LEU A 1 100 ? -25.114 59.410 3.460 1.00 18.06 100 LEU A C 1
ATOM 830 O O . LEU A 1 100 ? -24.051 58.788 3.423 1.00 17.37 100 LEU A O 1
ATOM 835 N N . LYS A 1 101 ? -25.488 60.165 4.499 1.00 15.11 101 LYS A N 1
ATOM 836 C CA . LYS A 1 101 ? -24.615 60.394 5.644 1.00 14.75 101 LYS A CA 1
ATOM 837 C C . LYS A 1 101 ? -25.238 59.998 6.972 1.00 14.53 101 LYS A C 1
ATOM 838 O O . LYS A 1 101 ? -24.627 60.190 8.041 1.00 15.67 101 LYS A O 1
ATOM 844 N N . GLY A 1 102 ? -26.467 59.494 6.935 1.00 15.46 102 GLY A N 1
ATOM 845 C CA . GLY A 1 102 ? -27.177 59.247 8.219 1.00 15.14 102 GLY A CA 1
ATOM 846 C C . GLY A 1 102 ? -27.559 60.533 8.935 1.00 15.12 102 GLY A C 1
ATOM 847 O O . GLY A 1 102 ? -27.553 60.597 10.162 1.00 15.45 102 GLY A O 1
ATOM 848 N N . LEU A 1 103 ? -27.867 61.578 8.173 1.00 14.91 103 LEU A N 1
ATOM 849 C CA . LEU A 1 103 ? -28.318 62.839 8.780 1.00 14.83 103 LEU A CA 1
ATOM 850 C C . LEU A 1 103 ? -29.591 62.603 9.626 1.00 15.95 103 LEU A C 1
ATOM 851 O O . LEU A 1 103 ? -30.499 61.874 9.206 1.00 15.38 103 LEU A O 1
ATOM 856 N N . ASP A 1 104 ? -29.626 63.244 10.790 1.00 16.84 104 ASP A N 1
ATOM 857 C CA . ASP A 1 104 ? -30.768 63.181 11.707 1.00 19.69 104 ASP A CA 1
ATOM 858 C C . ASP A 1 104 ? -31.633 64.417 11.478 1.00 19.73 104 ASP A C 1
ATOM 859 O O . ASP A 1 104 ? -31.212 65.530 11.779 1.00 19.12 104 ASP A O 1
ATOM 864 N N . ARG A 1 105 ? -32.826 64.226 10.915 1.00 21.50 105 ARG A N 1
ATOM 865 C CA . ARG A 1 105 ? -33.692 65.352 10.549 1.00 22.21 105 ARG A CA 1
ATOM 866 C C . ARG A 1 105 ? -34.017 66.216 11.751 1.00 22.33 105 ARG A C 1
ATOM 867 O O . ARG A 1 105 ? -34.006 67.431 11.638 1.00 21.79 105 ARG A O 1
ATOM 875 N N . ASP A 1 106 ? -34.302 65.595 12.901 1.00 22.45 106 ASP A N 1
ATOM 876 C CA . ASP A 1 106 ? -34.670 66.353 14.102 1.00 22.76 106 ASP A CA 1
ATOM 877 C C . ASP A 1 106 ? -33.528 67.275 14.533 1.00 21.74 106 ASP A C 1
ATOM 878 O O . ASP A 1 106 ? -33.754 68.432 14.896 1.00 21.26 106 ASP A O 1
ATOM 883 N N . LEU A 1 107 ? -32.298 66.752 14.510 1.00 20.48 107 LEU A N 1
ATOM 884 C CA . LEU A 1 107 ? -31.116 67.546 14.877 1.00 19.34 107 LEU A CA 1
ATOM 885 C C . LEU A 1 107 ? -30.947 68.681 13.880 1.00 19.09 107 LEU A C 1
ATOM 886 O O . LEU A 1 107 ? -30.692 69.808 14.286 1.00 18.95 107 LEU A O 1
ATOM 891 N N . PHE A 1 108 ? -31.080 68.384 12.592 1.00 18.97 108 PHE A N 1
ATOM 892 C CA . PHE A 1 108 ? -31.033 69.452 11.575 1.00 19.62 108 PHE A CA 1
ATOM 893 C C . PHE A 1 108 ? -32.067 70.577 11.838 1.00 20.18 108 PHE A C 1
ATOM 894 O O . PHE A 1 108 ? -31.762 71.769 11.715 1.00 19.34 108 PHE A O 1
ATOM 902 N N . LEU A 1 109 ? -33.296 70.177 12.151 1.00 21.27 109 LEU A N 1
ATOM 903 C CA . LEU A 1 109 ? -34.362 71.145 12.436 1.00 22.61 109 LEU A CA 1
ATOM 904 C C . LEU A 1 109 ? -34.072 71.939 13.686 1.00 23.41 109 LEU A C 1
ATOM 905 O O . LEU A 1 109 ? -34.364 73.143 13.750 1.00 24.21 109 LEU A O 1
ATOM 910 N N . GLU A 1 110 ? -33.484 71.279 14.681 1.00 23.89 110 GLU A N 1
ATOM 911 C CA . GLU A 1 110 ? -33.043 71.936 15.915 1.00 24.47 110 GLU A CA 1
ATOM 912 C C . GLU A 1 110 ? -32.005 73.044 15.641 1.00 23.29 110 GLU A C 1
ATOM 913 O O . GLU A 1 110 ? -32.100 74.147 16.190 1.00 23.19 110 GLU A O 1
ATOM 919 N N . MET A 1 111 ? -31.024 72.753 14.780 1.00 21.10 111 MET A N 1
ATOM 920 C CA . MET A 1 111 ? -30.046 73.749 14.341 1.00 18.89 111 MET A CA 1
ATOM 921 C C . MET A 1 111 ? -30.705 74.911 13.595 1.00 20.34 111 MET A C 1
ATOM 922 O O . MET A 1 111 ? -30.412 76.067 13.866 1.00 20.44 111 MET A O 1
ATOM 927 N N . LEU A 1 112 ? -31.596 74.611 12.657 1.00 22.13 112 LEU A N 1
ATOM 928 C CA . LEU A 1 112 ? -32.272 75.690 11.905 1.00 23.67 112 LEU A CA 1
ATOM 929 C C . LEU A 1 112 ? -33.033 76.616 12.872 1.00 24.75 112 LEU A C 1
ATOM 930 O O . LEU A 1 112 ? -32.925 77.844 12.799 1.00 25.05 112 LEU A O 1
ATOM 935 N N . LYS A 1 113 ? -33.758 76.010 13.808 1.00 25.72 113 LYS A N 1
ATOM 936 C CA . LYS A 1 113 ? -34.497 76.757 14.832 1.00 26.71 113 LYS A CA 1
ATOM 937 C C . LYS A 1 113 ? -33.589 77.616 15.740 1.00 27.04 113 LYS A C 1
ATOM 938 O O . LYS A 1 113 ? -33.869 78.804 15.947 1.00 26.95 113 LYS A O 1
ATOM 944 N N . ALA A 1 114 ? -32.492 77.042 16.247 1.00 26.54 114 ALA A N 1
ATOM 945 C CA . ALA A 1 114 ? -31.495 77.818 16.977 1.00 26.99 114 ALA A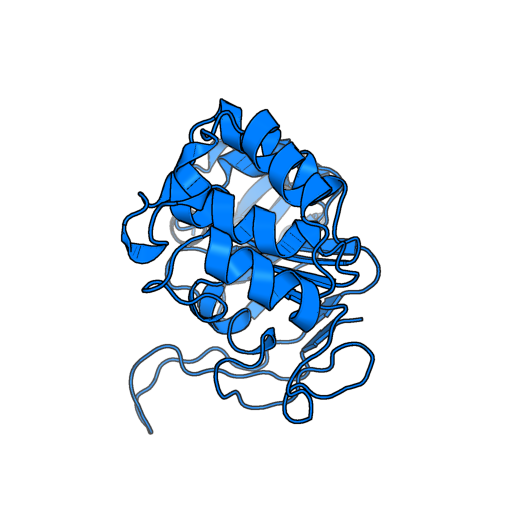 CA 1
ATOM 946 C C . ALA A 1 114 ? -30.9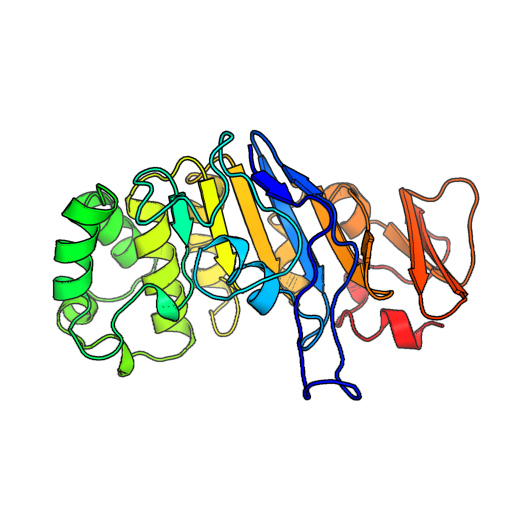31 78.988 16.175 1.00 27.49 114 ALA A C 1
ATOM 947 O O . ALA A 1 114 ? -30.624 80.044 16.739 1.00 28.02 114 ALA A O 1
ATOM 949 N N . LEU A 1 115 ? -30.830 78.820 14.856 1.00 28.50 115 LEU A N 1
ATOM 950 C CA . LEU A 1 115 ? -30.287 79.847 13.944 1.00 29.44 115 LEU A CA 1
ATOM 951 C C . LEU A 1 115 ? -31.340 80.883 13.522 1.00 31.45 115 LEU A C 1
ATOM 952 O O . LEU A 1 115 ? -31.052 81.790 12.717 1.00 30.99 115 LEU A O 1
ATOM 957 N N . LYS A 1 116 ? -32.556 80.725 14.053 1.00 33.31 116 LYS A N 1
ATOM 958 C CA . LYS A 1 116 ? -33.702 81.566 13.684 1.00 35.43 116 LYS A CA 1
ATOM 959 C C . LYS A 1 116 ? -33.801 81.701 12.164 1.00 36.51 116 LYS A C 1
ATOM 960 O O . LYS A 1 116 ? -33.884 82.809 11.620 1.00 36.79 116 LYS A O 1
ATOM 966 N N . LEU A 1 117 ? -33.715 80.553 11.495 1.00 37.95 117 LEU A N 1
ATOM 967 C CA . LEU A 1 117 ? -34.002 80.416 10.078 1.00 39.40 117 LEU A CA 1
ATOM 968 C C . LEU A 1 117 ? -35.323 79.664 10.061 1.00 40.99 117 LEU A C 1
ATOM 969 O O . LEU A 1 117 ? -35.441 78.583 10.661 1.00 40.74 117 LEU A O 1
ATOM 974 N N . GLY A 1 118 ? -36.309 80.253 9.387 1.00 42.15 118 GLY A N 1
ATOM 975 C CA . GLY A 1 118 ? -37.691 79.799 9.471 1.00 43.80 118 GLY A CA 1
ATOM 976 C C . GLY A 1 118 ? -37.958 78.415 8.920 1.00 44.89 118 GLY A C 1
ATOM 977 O O . GLY A 1 118 ? -37.206 77.906 8.096 1.00 45.30 118 GLY A O 1
ATOM 978 N N . GLU A 1 119 ? -39.055 77.826 9.387 1.00 45.95 119 GLU A N 1
ATOM 979 C CA . GLU A 1 119 ? -39.553 76.516 8.948 1.00 46.60 119 GLU A CA 1
ATOM 980 C C . GLU A 1 119 ? -39.701 76.453 7.426 1.00 46.03 119 GLU A C 1
ATOM 981 O O . GLU A 1 119 ? -39.551 75.388 6.812 1.00 45.89 119 GLU A O 1
ATOM 987 N N . GLU A 1 120 ? -40.003 77.611 6.840 1.00 45.17 120 GLU A N 1
ATOM 988 C CA . GLU A 1 120 ? -40.215 77.766 5.405 1.00 44.36 120 GLU A CA 1
ATOM 989 C C . GLU A 1 120 ? -38.939 77.587 4.594 1.00 43.04 120 GLU A C 1
ATOM 990 O O . GLU A 1 120 ? -39.007 77.339 3.395 1.00 42.60 120 GLU A O 1
ATOM 996 N N . ILE A 1 121 ? -37.785 77.724 5.249 1.00 41.70 121 ILE A N 1
ATOM 997 C CA . ILE A 1 121 ? -36.491 77.576 4.575 1.00 40.33 121 ILE A CA 1
ATOM 998 C C . ILE A 1 121 ? -36.352 76.179 3.958 1.00 39.84 121 ILE A C 1
ATOM 999 O O . ILE A 1 121 ? -35.700 76.029 2.929 1.00 39.14 121 ILE A O 1
ATOM 1004 N N . LEU A 1 122 ? -37.013 75.181 4.558 1.00 39.06 122 LEU A N 1
ATOM 1005 C CA . LEU A 1 122 ? -37.036 73.805 4.033 1.00 39.30 122 LEU A CA 1
ATOM 1006 C C . LEU A 1 122 ? -37.602 73.746 2.629 1.00 39.15 122 LEU A C 1
ATOM 1007 O O . LEU A 1 122 ? -37.114 73.013 1.770 1.00 38.50 122 LEU A O 1
ATOM 1012 N N . ARG A 1 123 ? -38.654 74.533 2.420 1.00 39.23 123 ARG A N 1
ATOM 1013 C CA . ARG A 1 123 ? -39.405 74.536 1.182 1.00 39.69 123 ARG A CA 1
ATOM 1014 C C . ARG A 1 123 ? -38.682 75.298 0.084 1.00 39.19 123 ARG A C 1
ATOM 1015 O O . ARG A 1 123 ? -39.025 75.174 -1.083 1.00 38.89 123 ARG A O 1
ATOM 1023 N N . ARG A 1 124 ? -37.669 76.069 0.466 1.00 39.15 124 ARG A N 1
ATOM 1024 C CA . ARG A 1 124 ? -36.901 76.887 -0.473 1.00 39.64 124 ARG A CA 1
ATOM 1025 C C . ARG A 1 124 ? -35.836 76.089 -1.227 1.00 39.32 124 ARG A C 1
ATOM 1026 O O . ARG A 1 124 ? -35.252 75.141 -0.689 1.00 39.05 124 ARG A O 1
ATOM 1034 N N . LYS A 1 125 ? -35.599 76.463 -2.478 1.00 39.03 125 LYS A N 1
ATOM 1035 C CA . LYS A 1 125 ? -34.505 75.891 -3.247 1.00 39.51 125 LYS A CA 1
ATOM 1036 C C . LYS A 1 125 ? -33.179 76.451 -2.737 1.00 39.23 125 LYS A C 1
ATOM 1037 O O . LYS A 1 125 ? -33.097 77.633 -2.394 1.00 38.56 125 LYS A O 1
ATOM 1043 N N . LEU A 1 126 ? -32.156 75.594 -2.665 1.00 39.74 126 LEU A N 1
ATOM 1044 C CA . LEU A 1 126 ? -30.862 75.978 -2.079 1.00 40.33 126 LEU A CA 1
ATOM 1045 C C . LEU A 1 126 ? -30.189 77.147 -2.803 1.00 40.99 126 LEU A C 1
ATOM 1046 O O . LEU A 1 126 ? -29.716 78.081 -2.156 1.00 40.45 126 LEU A O 1
ATOM 1051 N N . TYR A 1 127 ? -30.161 77.088 -4.135 1.00 42.60 127 TYR A N 1
ATOM 1052 C CA . TYR A 1 127 ? -29.567 78.149 -4.977 1.00 44.20 127 TYR A CA 1
ATOM 1053 C C . TYR A 1 127 ? -30.118 79.539 -4.663 1.00 43.57 127 TYR A C 1
ATOM 1054 O O . TYR A 1 127 ? -29.459 80.544 -4.903 1.00 44.46 127 TYR A O 1
ATOM 1063 N N . LYS A 1 128 ? -31.336 79.577 -4.134 1.00 42.59 128 LYS A N 1
ATOM 1064 C CA . LYS A 1 128 ? -32.101 80.805 -3.975 1.00 41.68 128 LYS A CA 1
ATOM 1065 C C . LYS A 1 128 ? -31.765 81.470 -2.655 1.00 40.01 128 LYS A C 1
ATOM 1066 O O . LYS A 1 128 ? -32.159 82.608 -2.412 1.00 39.88 128 LYS A O 1
ATOM 1072 N N . LEU A 1 129 ? -31.018 80.767 -1.801 1.00 37.63 129 LEU A N 1
ATOM 1073 C CA . LEU A 1 129 ? -30.662 81.310 -0.492 1.00 35.68 129 LEU A CA 1
ATOM 1074 C C . LEU A 1 129 ? -29.554 82.354 -0.608 1.00 34.19 129 LEU A C 1
ATOM 1075 O O . LEU A 1 129 ? -28.709 82.280 -1.495 1.00 34.30 129 LEU A O 1
ATOM 1080 N N . SER A 1 130 ? -29.559 83.307 0.312 1.00 33.02 130 SER A N 1
ATOM 1081 C CA . SER A 1 130 ? -28.477 84.271 0.426 1.00 31.92 130 SER A CA 1
ATOM 1082 C C . SER A 1 130 ? -27.173 83.558 0.811 1.00 30.79 130 SER A C 1
ATOM 1083 O O . SER A 1 130 ? -27.200 82.394 1.207 1.00 29.78 130 SER A O 1
ATOM 1086 N N . ALA A 1 131 ? -26.045 84.249 0.676 1.00 29.07 131 ALA A N 1
ATOM 1087 C CA . ALA A 1 131 ? -24.738 83.675 1.031 1.00 27.86 131 ALA A CA 1
ATOM 1088 C C . ALA A 1 131 ? -24.692 83.194 2.491 1.00 26.94 131 ALA A C 1
ATOM 1089 O O . ALA A 1 131 ? -24.298 82.052 2.769 1.00 25.91 131 ALA A O 1
ATOM 1091 N N . GLY A 1 132 ? -25.103 84.062 3.415 1.00 25.98 132 GLY A N 1
ATOM 1092 C CA . GLY A 1 132 ? -25.151 83.711 4.840 1.00 24.95 132 GLY A CA 1
ATOM 1093 C C . GLY A 1 132 ? -26.078 82.533 5.114 1.00 23.90 132 GLY A C 1
ATOM 1094 O O . GLY A 1 132 ? -25.711 81.580 5.807 1.00 23.14 132 GLY A O 1
ATOM 1095 N N . GLN A 1 133 ? -27.275 82.584 4.550 1.00 23.32 133 GLN A N 1
ATOM 1096 C CA . GLN A 1 133 ? -28.230 81.470 4.691 1.00 22.96 133 GLN A CA 1
ATOM 1097 C C . GLN A 1 133 ? -27.727 80.144 4.100 1.00 21.41 133 GLN A C 1
ATOM 1098 O O . GLN A 1 133 ? -27.879 79.082 4.727 1.00 21.06 133 GLN A O 1
ATOM 1104 N N . SER A 1 134 ? -27.157 80.214 2.896 1.00 19.98 134 SER A N 1
ATOM 1105 C CA . SER A 1 134 ? -26.606 79.045 2.186 1.00 19.41 134 SER A CA 1
ATOM 1106 C C . SER A 1 134 ? -25.534 78.330 3.025 1.00 18.38 134 SER A C 1
ATOM 1107 O O . SER A 1 134 ? -25.618 77.104 3.217 1.00 17.36 134 SER A O 1
ATOM 1110 N N . VAL A 1 135 ? -24.541 79.089 3.508 1.00 17.09 135 VAL A N 1
ATOM 1111 C CA . VAL A 1 135 ? -23.477 78.500 4.353 1.00 16.09 135 VAL A CA 1
ATOM 1112 C C . VAL A 1 135 ? -24.006 77.956 5.679 1.00 16.27 135 VAL A C 1
ATOM 1113 O O . VAL A 1 135 ? -23.559 76.899 6.140 1.00 15.43 135 VAL A O 1
ATOM 1117 N N . LEU A 1 136 ? -24.966 78.649 6.290 1.00 15.11 136 LEU A N 1
ATOM 1118 C CA . LEU A 1 136 ? -25.537 78.128 7.533 1.00 15.41 136 LEU A CA 1
ATOM 1119 C C . LEU A 1 136 ? -26.250 76.833 7.296 1.00 14.81 136 LEU A C 1
ATOM 1120 O O . LEU A 1 136 ? -26.073 75.878 8.076 1.00 14.95 136 LEU A O 1
ATOM 1125 N N . VAL A 1 137 ? -27.042 76.774 6.225 1.00 14.40 137 VAL A N 1
ATOM 1126 C CA . VAL A 1 137 ? -27.760 75.525 5.881 1.00 15.45 137 VAL A CA 1
ATOM 1127 C C . VAL A 1 137 ? -26.759 74.387 5.560 1.00 14.76 137 VAL A C 1
ATOM 1128 O O . VAL A 1 137 ? -26.892 73.251 6.076 1.00 13.68 137 VAL A O 1
ATOM 1132 N N . ARG A 1 138 ? -25.738 74.702 4.754 1.00 13.68 138 ARG A N 1
ATOM 1133 C CA . ARG A 1 138 ? -24.745 73.685 4.370 1.00 13.49 138 ARG A CA 1
ATOM 1134 C C . ARG A 1 138 ? -23.908 73.178 5.561 1.00 13.15 138 ARG A C 1
ATOM 1135 O O . ARG A 1 138 ? -23.628 71.966 5.687 1.00 13.46 138 ARG A O 1
ATOM 1143 N N . THR A 1 139 ? -23.517 74.085 6.445 1.00 13.11 139 THR A N 1
ATOM 1144 C CA . THR A 1 139 ? -22.818 73.673 7.672 1.00 13.12 139 THR A CA 1
ATOM 1145 C C . THR A 1 139 ? -23.738 72.806 8.560 1.00 13.06 139 THR A C 1
ATOM 1146 O O . THR A 1 139 ? -23.321 71.771 9.102 1.00 12.53 139 THR A O 1
ATOM 1150 N N . SER A 1 140 ? -25.000 73.203 8.669 1.00 12.42 140 SER A N 1
ATOM 1151 C CA . SER A 1 140 ? -25.969 72.450 9.449 1.00 12.95 140 SER A CA 1
ATOM 1152 C C . SER A 1 140 ? -26.181 71.051 8.848 1.00 12.69 140 SER A C 1
ATOM 1153 O O . SER A 1 140 ? -26.197 70.057 9.575 1.00 13.16 140 SER A O 1
ATOM 1156 N N . LEU A 1 141 ? -26.321 70.962 7.532 1.00 12.37 141 LEU A N 1
ATOM 1157 C CA . LEU A 1 141 ? -26.388 69.640 6.867 1.00 13.14 141 LEU A CA 1
ATOM 1158 C C . LEU A 1 141 ? -25.146 68.758 7.169 1.00 13.08 141 LEU A C 1
ATOM 1159 O O . LEU A 1 141 ? -25.271 67.551 7.454 1.00 12.89 141 LEU A O 1
ATOM 1164 N N . ALA A 1 142 ? -23.966 69.361 7.075 1.00 12.52 142 ALA A N 1
ATOM 1165 C CA . ALA A 1 142 ? -22.725 68.626 7.368 1.00 12.78 142 ALA A CA 1
ATOM 1166 C C . ALA A 1 142 ? -22.742 68.073 8.814 1.00 12.94 142 ALA A C 1
ATOM 1167 O O . ALA A 1 142 ? -22.379 66.919 9.049 1.00 13.30 142 ALA A O 1
ATOM 1169 N N . LEU A 1 143 ? -23.166 68.902 9.770 1.00 12.34 143 LEU A N 1
ATOM 1170 C CA . LEU A 1 143 ? -23.076 68.535 11.187 1.00 12.69 143 LEU A CA 1
ATOM 1171 C C . LEU A 1 143 ? -24.192 67.642 11.676 1.00 13.27 143 LEU A C 1
ATOM 1172 O O . LEU A 1 143 ? -24.010 66.908 12.667 1.00 13.46 143 LEU A O 1
ATOM 1177 N N . ALA A 1 144 ? -25.350 67.708 11.022 1.00 14.07 144 ALA A N 1
ATOM 1178 C CA . ALA A 1 144 ? -26.519 66.978 11.537 1.00 15.15 144 ALA A CA 1
ATOM 1179 C C . ALA A 1 144 ? -26.431 65.473 11.301 1.00 14.21 144 ALA A C 1
ATOM 1180 O O . ALA A 1 144 ? -27.209 64.708 11.856 1.00 14.07 144 ALA A O 1
ATOM 1182 N N . SER A 1 145 ? -25.465 65.034 10.497 1.00 14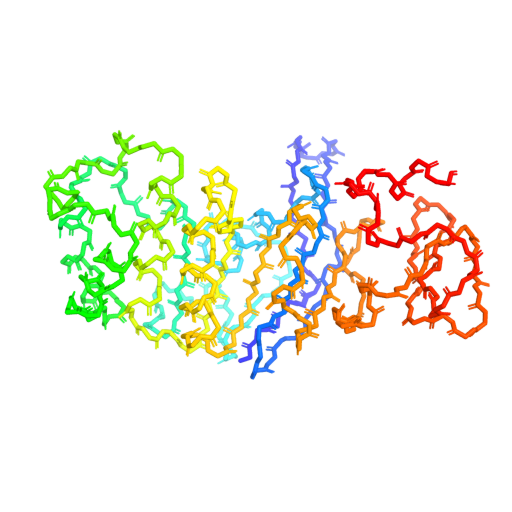.95 145 SER A N 1
ATOM 1183 C CA . SER A 1 145 ? -25.143 63.617 10.438 1.00 14.79 145 SER A CA 1
ATOM 1184 C C . SER A 1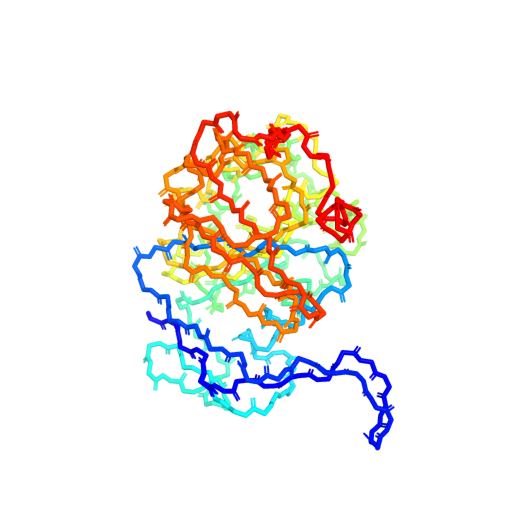 145 ? -24.181 63.116 11.525 1.00 15.24 145 SER A C 1
ATOM 1185 O O . SER A 1 145 ? -23.763 61.940 11.494 1.00 15.92 145 SER A O 1
ATOM 1188 N N . GLN A 1 146 ? -23.806 63.992 12.455 1.00 14.55 146 GLN A N 1
ATOM 1189 C CA . GLN A 1 146 ? -22.861 63.640 13.500 1.00 14.63 146 GLN A CA 1
ATOM 1190 C C . GLN A 1 146 ? -21.595 62.956 12.907 1.00 13.40 146 GLN A C 1
ATOM 1191 O O . GLN A 1 146 ? -21.219 61.834 13.300 1.00 12.09 146 GLN A O 1
ATOM 1197 N N . PRO A 1 147 ? -20.918 63.656 11.980 1.00 11.94 147 PRO A N 1
ATOM 1198 C CA . PRO A 1 147 ? -19.736 63.094 11.335 1.00 10.86 147 PRO A CA 1
ATOM 1199 C C . PRO A 1 147 ? -18.640 62.881 12.349 1.00 10.50 147 PRO A C 1
ATOM 1200 O O . PRO A 1 147 ? -18.511 63.654 13.335 1.00 11.61 147 PRO A O 1
ATOM 1204 N N . GLU A 1 148 ? -17.843 61.844 12.142 1.00 9.38 148 GLU A N 1
ATOM 1205 C CA . GLU A 1 148 ? -16.598 61.737 12.883 1.00 10.15 148 GLU A CA 1
ATOM 1206 C C . GLU A 1 148 ? -15.531 62.706 12.350 1.00 8.98 148 GLU A C 1
ATOM 1207 O O . GLU A 1 148 ? -14.639 63.127 13.083 1.00 9.06 148 GLU A O 1
ATOM 1213 N N . ILE A 1 149 ? -15.618 63.032 11.060 1.00 8.56 149 ILE A N 1
ATOM 1214 C CA . ILE A 1 149 ? -14.566 63.808 10.402 1.00 8.27 149 ILE A CA 1
ATOM 1215 C C . ILE A 1 149 ? -15.285 64.821 9.539 1.00 8.49 149 ILE A C 1
ATOM 1216 O O . ILE A 1 149 ? -16.142 64.453 8.778 1.00 7.01 149 ILE A O 1
ATOM 1221 N N . VAL A 1 150 ? -14.888 66.091 9.623 1.00 9.37 150 VAL A N 1
ATOM 1222 C CA . VAL A 1 150 ? -15.593 67.136 8.845 1.00 11.00 150 VAL A CA 1
ATOM 1223 C C . VAL A 1 150 ? -14.572 68.095 8.129 1.00 11.65 150 VAL A C 1
ATOM 1224 O O . VAL A 1 150 ? -13.503 68.416 8.664 1.00 12.67 150 VAL A O 1
ATOM 1228 N N . GLY A 1 151 ? -14.907 68.547 6.922 1.00 10.36 151 GLY A N 1
ATOM 1229 C CA . GLY A 1 151 ? -14.125 69.567 6.228 1.00 10.24 151 GLY A CA 1
ATOM 1230 C C . GLY A 1 151 ? -15.037 70.764 6.090 1.00 10.92 151 GLY A C 1
ATOM 1231 O O . GLY A 1 151 ? -16.031 70.723 5.366 1.00 11.02 151 GLY A O 1
ATOM 1232 N N . LEU A 1 152 ? -14.720 71.832 6.802 1.00 10.43 152 LEU A N 1
ATOM 1233 C CA . LEU A 1 152 ? -15.599 72.984 6.783 1.00 11.43 152 LEU A CA 1
ATOM 1234 C C . LEU A 1 152 ? -14.938 74.174 6.097 1.00 12.11 152 LEU A C 1
ATOM 1235 O O . LEU A 1 152 ? -13.872 74.616 6.498 1.00 11.48 152 LEU A O 1
ATOM 1240 N N . ASP A 1 153 ? -15.571 74.652 5.034 1.00 12.09 153 ASP A N 1
ATOM 1241 C CA . ASP A 1 153 ? -15.079 75.843 4.323 1.00 14.49 153 ASP A CA 1
ATOM 1242 C C . ASP A 1 153 ? -15.791 77.121 4.832 1.00 15.34 153 ASP A C 1
ATOM 1243 O O . ASP A 1 153 ? -17.024 77.221 4.801 1.00 15.55 153 ASP A O 1
ATOM 1248 N N . GLU A 1 154 ? -15.008 78.092 5.278 1.00 15.31 154 GLU A N 1
ATOM 1249 C CA . GLU A 1 154 ? -15.513 79.455 5.598 1.00 17.07 154 GLU A CA 1
ATOM 1250 C C . GLU A 1 154 ? -16.904 79.473 6.212 1.00 16.98 154 GLU A C 1
ATOM 1251 O O . GLU A 1 154 ? -17.823 80.101 5.640 1.00 17.69 154 GLU A O 1
ATOM 1257 N N . PRO A 1 155 ? -17.091 78.800 7.364 1.00 16.95 155 PRO A N 1
ATOM 1258 C CA . PRO A 1 155 ? -18.466 78.654 7.853 1.00 18.10 155 PRO A CA 1
ATOM 1259 C C . PRO A 1 155 ? -19.067 79.967 8.405 1.00 20.08 155 PRO A C 1
ATOM 1260 O O . PRO A 1 155 ? -20.243 80.003 8.715 1.00 19.77 155 PRO A O 1
ATOM 1264 N N . PHE A 1 156 ? -18.263 81.025 8.472 1.00 22.03 156 PHE A N 1
ATOM 1265 C CA . PHE A 1 156 ? -18.676 82.262 9.154 1.00 23.79 156 PHE A CA 1
ATOM 1266 C C . PHE A 1 156 ? -18.805 83.435 8.198 1.00 23.82 156 PHE A C 1
ATOM 1267 O O . PHE A 1 156 ? -19.259 84.517 8.592 1.00 24.26 156 PHE A O 1
ATOM 1275 N N . GLU A 1 157 ? -18.409 83.236 6.949 1.00 24.29 157 GLU A N 1
ATOM 1276 C CA . GLU A 1 157 ? -18.373 84.341 6.004 1.00 24.84 157 GLU A CA 1
ATOM 1277 C C . GLU A 1 157 ? -19.792 84.727 5.606 1.00 24.53 157 GLU A C 1
ATOM 1278 O O . GLU A 1 157 ? -20.618 83.866 5.357 1.00 23.52 157 GLU A O 1
ATOM 1284 N N . ASN A 1 158 ? -20.099 86.034 5.618 1.00 25.15 158 ASN A N 1
ATOM 1285 C CA . ASN A 1 158 ? -21.465 86.510 5.300 1.00 25.18 158 ASN A CA 1
ATOM 1286 C C . ASN A 1 158 ? -22.533 86.118 6.346 1.00 24.25 158 ASN A C 1
ATOM 1287 O O . ASN A 1 158 ? -23.749 86.196 6.088 1.00 23.92 158 ASN A O 1
ATOM 1292 N N . VAL A 1 159 ? -22.082 85.713 7.529 1.00 22.83 159 VAL A N 1
ATOM 1293 C CA . VAL A 1 159 ? -22.968 85.324 8.613 1.00 23.63 159 VAL A CA 1
ATOM 1294 C C . VAL A 1 159 ? -22.911 86.398 9.717 1.00 24.16 159 VAL A C 1
ATOM 1295 O O . VAL A 1 159 ? -21.828 86.778 10.145 1.00 23.65 159 VAL A O 1
ATOM 1299 N N . ASP A 1 160 ? -24.074 86.876 10.164 1.00 25.80 160 ASP A N 1
ATOM 1300 C CA . ASP A 1 160 ? -24.120 87.949 11.172 1.00 26.48 160 ASP A CA 1
ATOM 1301 C C . ASP A 1 160 ? -23.555 87.431 12.494 1.00 26.62 160 ASP A C 1
ATOM 1302 O O . ASP A 1 160 ? -23.518 86.224 12.713 1.00 25.22 160 ASP A O 1
ATOM 1307 N N . ALA A 1 161 ? -23.116 88.339 13.372 1.00 26.35 161 ALA A N 1
ATOM 1308 C CA . ALA A 1 161 ? -22.471 87.945 14.625 1.00 26.58 161 ALA A CA 1
ATOM 1309 C C . ALA A 1 161 ? -23.233 86.944 15.481 1.00 26.86 161 ALA A C 1
ATOM 1310 O O . ALA A 1 161 ? -22.631 85.982 15.985 1.00 27.86 161 ALA A O 1
ATOM 1312 N N . ALA A 1 162 ? -24.537 87.153 15.658 1.00 26.68 162 ALA A N 1
ATOM 1313 C CA . ALA A 1 162 ? -25.342 86.273 16.503 1.00 27.21 162 ALA A CA 1
ATOM 1314 C C . ALA A 1 162 ? -25.371 84.841 15.969 1.00 26.95 162 ALA A C 1
ATOM 1315 O O . ALA A 1 162 ? -25.165 83.885 16.720 1.00 26.89 162 ALA A O 1
ATOM 1317 N N . ARG A 1 163 ? -25.608 84.701 14.667 1.00 26.47 163 ARG A N 1
ATOM 1318 C CA . ARG A 1 163 ? -25.655 83.379 14.043 1.00 26.93 163 ARG A CA 1
ATOM 1319 C C . ARG A 1 163 ? -24.274 82.725 13.947 1.00 26.05 163 ARG A C 1
ATOM 1320 O O . ARG A 1 163 ? -24.173 81.506 13.944 1.00 26.75 163 ARG A O 1
ATOM 1328 N N . ARG A 1 164 ? -23.224 83.533 13.893 1.00 25.48 164 ARG A N 1
ATOM 1329 C CA . ARG A 1 164 ? -21.863 83.005 13.987 1.00 25.11 164 ARG A CA 1
ATOM 1330 C C . ARG A 1 164 ? -21.633 82.275 15.306 1.00 25.24 164 ARG A C 1
ATOM 1331 O O . ARG A 1 164 ? -20.997 81.206 15.350 1.00 24.27 164 ARG A O 1
ATOM 1339 N N . HIS A 1 165 ? -22.139 82.869 16.385 1.00 24.32 165 HIS A N 1
ATOM 1340 C CA . HIS A 1 165 ? -22.055 82.274 17.704 1.00 23.71 165 HIS A CA 1
ATOM 1341 C C . HIS A 1 165 ? -22.866 81.009 17.847 1.00 23.12 165 HIS A C 1
ATOM 1342 O O . HIS A 1 165 ? -22.412 80.049 18.483 1.00 24.24 165 HIS A O 1
ATOM 1349 N N . VAL A 1 166 ? -24.054 80.995 17.257 1.00 21.91 166 VAL A N 1
ATOM 1350 C CA . VAL A 1 166 ? -24.899 79.803 17.255 1.00 21.38 166 VAL A CA 1
ATOM 1351 C C . VAL A 1 166 ? -24.229 78.643 16.478 1.00 21.14 166 VAL A C 1
ATOM 1352 O O . VAL A 1 166 ? -24.103 77.524 17.002 1.00 21.09 166 VAL A O 1
ATOM 1356 N N . ILE A 1 167 ? -23.760 78.923 15.263 1.00 20.41 167 ILE A N 1
ATOM 1357 C CA . ILE A 1 167 ? -23.149 77.867 14.446 1.00 20.23 167 ILE A CA 1
ATOM 1358 C C . ILE A 1 167 ? -21.815 77.383 15.048 1.00 19.72 167 ILE A C 1
ATOM 1359 O O . ILE A 1 167 ? -21.478 76.221 14.937 1.00 19.29 167 ILE A O 1
ATOM 1364 N N . SER A 1 168 ? -21.085 78.276 15.713 1.00 19.97 168 SER A N 1
ATOM 1365 C CA A SER A 1 168 ? -19.826 77.925 16.365 0.50 20.27 168 SER A CA 1
ATOM 1366 C CA B SER A 1 168 ? -19.827 77.913 16.365 0.50 20.19 168 SER A CA 1
ATOM 1367 C C . SER A 1 168 ? -20.064 76.912 17.477 1.00 20.32 168 SER A C 1
ATOM 1368 O O . SER A 1 168 ? -19.272 76.001 17.661 1.00 20.13 168 SER A O 1
ATOM 1373 N N . ARG A 1 169 ? -21.159 77.083 18.211 1.00 20.41 169 ARG A N 1
ATOM 1374 C CA . ARG A 1 169 ? -21.536 76.146 19.266 1.00 21.55 169 ARG A CA 1
ATOM 1375 C C . ARG A 1 169 ? -21.739 74.750 18.662 1.00 20.27 169 ARG A C 1
ATOM 1376 O O . ARG A 1 169 ? -21.268 73.758 19.212 1.00 19.41 169 ARG A O 1
ATOM 1384 N N . TYR A 1 170 ? -22.375 74.675 17.495 1.00 19.28 170 TYR A N 1
ATOM 1385 C CA . TYR A 1 170 ? -22.585 73.361 16.847 1.00 19.21 170 TYR A CA 1
ATOM 1386 C C . TYR A 1 170 ? -21.304 72.773 16.242 1.00 17.94 170 TYR A C 1
ATOM 1387 O O . TYR A 1 170 ? -21.095 71.558 16.264 1.00 17.63 170 TYR A O 1
ATOM 1396 N N . ILE A 1 171 ? -20.486 73.647 15.667 1.00 17.14 171 ILE A N 1
ATOM 1397 C CA . ILE A 1 171 ? -19.180 73.267 15.111 1.00 17.36 171 ILE A CA 1
ATOM 1398 C C . ILE A 1 171 ? -18.338 72.648 16.220 1.00 18.63 171 ILE A C 1
ATOM 1399 O O . ILE A 1 171 ? -17.653 71.651 16.013 1.00 17.93 171 ILE A O 1
ATOM 1404 N N . LYS A 1 172 ? -18.403 73.222 17.416 1.00 18.85 172 LYS A N 1
ATOM 1405 C CA . LYS A 1 172 ? -17.591 72.731 18.520 1.00 20.87 172 LYS A CA 1
ATOM 1406 C C . LYS A 1 172 ? -18.126 71.428 19.110 1.00 21.30 172 LYS A C 1
ATOM 1407 O O . LYS A 1 172 ? -17.344 70.578 19.564 1.00 20.95 172 LYS A O 1
ATOM 1413 N N . GLU A 1 173 ? -19.447 71.254 19.051 1.00 21.14 173 GLU A N 1
ATOM 1414 C CA . GLU A 1 173 ? -20.103 70.074 19.622 1.00 22.58 173 GLU A CA 1
ATOM 1415 C C . GLU A 1 173 ? -20.071 68.851 18.708 1.00 21.58 173 GLU A C 1
ATOM 1416 O O . GLU A 1 173 ? -19.917 67.719 19.191 1.00 21.55 173 GLU A O 1
ATOM 1422 N N . TYR A 1 174 ? -20.193 69.076 17.400 1.00 20.22 174 TYR A N 1
ATOM 1423 C CA . TYR A 1 174 ? -20.269 67.985 16.431 1.00 19.99 174 TYR A CA 1
ATOM 1424 C C . TYR A 1 174 ? -19.015 67.875 15.531 1.00 19.83 174 TYR A C 1
ATOM 1425 O O . TYR A 1 174 ? -18.230 68.839 15.389 1.00 20.32 174 TYR A O 1
ATOM 1434 N N . GLY A 1 175 ? -18.798 66.693 14.959 1.00 20.77 175 GLY A N 1
ATOM 1435 C CA . GLY A 1 175 ? -17.553 66.394 14.214 1.00 21.18 175 GLY A CA 1
ATOM 1436 C C . GLY A 1 175 ? -16.261 66.555 15.024 1.00 21.38 175 GLY A C 1
ATOM 1437 O O . GLY A 1 175 ? -15.565 67.544 14.886 1.00 23.07 175 GLY A O 1
ATOM 1438 N N . LYS A 1 176 ? -15.889 65.567 15.822 1.00 20.51 176 LYS A N 1
ATOM 1439 C CA . LYS A 1 176 ? -14.714 65.736 16.651 1.00 19.05 176 LYS A CA 1
ATOM 1440 C C . LYS A 1 176 ? -13.433 66.023 15.889 1.00 16.58 176 LYS A C 1
ATOM 1441 O O . LYS A 1 176 ? -12.617 66.811 16.373 1.00 14.59 176 LYS A O 1
ATOM 1447 N N . GLU A 1 177 ? -13.251 65.409 14.719 1.00 12.39 177 GLU A N 1
ATOM 1448 C CA . GLU A 1 177 ? -11.993 65.565 13.976 1.00 11.25 177 GLU A CA 1
ATOM 1449 C C . GLU A 1 177 ? -12.301 66.317 12.678 1.00 10.92 177 GLU A C 1
ATOM 1450 O O . GLU A 1 177 ? -13.392 66.168 12.107 1.00 9.33 177 GLU A O 1
ATOM 1456 N N . GLY A 1 178 ? -11.345 67.101 12.208 1.00 10.80 178 GLY A N 1
ATOM 1457 C CA . GLY A 1 178 ? -11.503 67.664 10.868 1.00 10.16 178 GLY A CA 1
ATOM 1458 C C . GLY A 1 178 ? -10.726 68.925 10.665 1.00 9.72 178 GLY A C 1
ATOM 1459 O O . GLY A 1 178 ? -9.770 69.233 11.398 1.00 10.23 178 GLY A O 1
ATOM 1460 N N . ILE A 1 179 ? -11.122 69.662 9.633 1.00 10.04 179 ILE A N 1
ATOM 1461 C CA . ILE A 1 179 ? -10.348 70.820 9.201 1.00 9.22 179 ILE A CA 1
ATOM 1462 C C . ILE A 1 179 ? -11.360 71.900 8.933 1.00 10.32 179 ILE A C 1
ATOM 1463 O O . ILE A 1 179 ? -12.364 71.670 8.261 1.00 10.46 179 ILE A O 1
ATOM 1468 N N . LEU A 1 180 ? -11.102 73.092 9.476 1.00 10.22 180 LEU A N 1
ATOM 1469 C CA . LEU A 1 180 ? -11.946 74.244 9.236 1.00 11.35 180 LEU A CA 1
ATOM 1470 C C . LEU A 1 180 ? -11.055 75.247 8.528 1.00 11.88 180 LEU A C 1
ATOM 1471 O O . LEU A 1 180 ? -10.004 75.565 9.040 1.00 11.63 180 LEU A O 1
ATOM 1476 N N . VAL A 1 181 ? -11.468 75.757 7.367 1.00 12.29 181 VAL A N 1
ATOM 1477 C CA . VAL A 1 181 ? -10.645 76.748 6.696 1.00 12.86 181 VAL A CA 1
ATOM 1478 C C . VAL A 1 181 ? -11.299 78.128 6.696 1.00 13.69 181 VAL A C 1
ATOM 1479 O O . VAL A 1 181 ? -12.499 78.240 6.501 1.00 13.11 181 VAL A O 1
ATOM 1483 N N . THR A 1 182 ? -10.481 79.168 6.892 1.00 15.55 182 THR A N 1
ATOM 1484 C CA . THR A 1 182 ? -10.997 80.543 6.950 1.00 16.82 182 THR A CA 1
ATOM 1485 C C . THR A 1 182 ? -9.931 81.587 6.723 1.00 17.08 182 THR A C 1
ATOM 1486 O O . THR A 1 182 ? -8.743 81.365 7.032 1.00 16.78 182 THR A O 1
ATOM 1490 N N . HIS A 1 183 ? -10.356 82.744 6.191 1.00 18.05 183 HIS A N 1
ATOM 1491 C CA . HIS A 1 183 ? -9.471 83.896 6.064 1.00 19.95 183 HIS A CA 1
ATOM 1492 C C . HIS A 1 183 ? -9.793 84.937 7.167 1.00 21.99 183 HIS A C 1
ATOM 1493 O O . HIS A 1 183 ? -9.085 85.940 7.313 1.00 22.20 183 HIS A O 1
ATOM 1500 N N . GLU A 1 184 ? -10.870 84.684 7.905 1.00 23.17 184 GLU A N 1
ATOM 1501 C CA . GLU A 1 184 ? -11.423 85.619 8.895 1.00 25.90 184 GLU A CA 1
ATOM 1502 C C . GLU A 1 184 ? -10.826 85.484 10.295 1.00 26.19 184 GLU A C 1
ATOM 1503 O O . GLU A 1 184 ? -10.954 84.462 10.942 1.00 27.86 184 GLU A O 1
ATOM 1509 N N . LEU A 1 185 ? -10.183 86.535 10.758 1.00 27.17 185 LEU A N 1
ATOM 1510 C CA . LEU A 1 185 ? -9.444 86.472 12.007 1.00 27.40 185 LEU A CA 1
ATOM 1511 C C . LEU A 1 185 ? -10.327 86.800 13.207 1.00 28.30 185 LEU A C 1
ATOM 1512 O O . LEU A 1 185 ? -9.999 86.438 14.337 1.00 27.88 185 LEU A O 1
ATOM 1517 N N . ASP A 1 186 ? -11.455 87.470 12.955 1.00 28.69 186 ASP A N 1
ATOM 1518 C CA . ASP A 1 186 ? -12.362 87.904 14.024 1.00 30.12 186 ASP A CA 1
ATOM 1519 C C . ASP A 1 186 ? -13.104 86.744 14.704 1.00 30.11 186 ASP A C 1
ATOM 1520 O O . ASP A 1 186 ? -13.787 86.931 15.716 1.00 30.52 186 ASP A O 1
ATOM 1525 N N . MET A 1 187 ? -12.961 85.539 14.149 1.00 29.18 187 MET A N 1
ATOM 1526 C CA . MET A 1 187 ? -13.633 84.391 14.708 1.00 28.81 187 MET A CA 1
ATOM 1527 C C . MET A 1 187 ? -12.759 83.524 15.615 1.00 27.63 187 MET A C 1
ATOM 1528 O O . MET A 1 187 ? -13.272 82.656 16.331 1.00 27.56 187 MET A O 1
ATOM 1533 N N . LEU A 1 188 ? -11.455 83.778 15.608 1.00 26.00 188 LEU A N 1
ATOM 1534 C CA . LEU A 1 188 ? -10.507 82.927 16.329 1.00 25.13 188 LEU A CA 1
ATOM 1535 C C . LEU A 1 188 ? -10.690 82.912 17.846 1.00 25.78 188 LEU A C 1
ATOM 1536 O O . LEU A 1 188 ? -10.305 81.938 18.495 1.00 24.65 188 LEU A O 1
ATOM 1541 N N . ASN A 1 189 ? -11.281 83.986 18.400 1.00 26.22 189 ASN A N 1
ATOM 1542 C CA . ASN A 1 189 ? -11.462 84.124 19.844 1.00 27.29 189 ASN A CA 1
ATOM 1543 C C . ASN A 1 189 ? -12.423 83.084 20.391 1.00 27.44 189 ASN A C 1
ATOM 1544 O O . ASN A 1 189 ? -12.499 82.873 21.598 1.00 28.05 189 ASN A O 1
ATOM 1549 N N . LEU A 1 190 ? -13.192 82.466 19.507 1.00 27.28 190 LEU A N 1
ATOM 1550 C CA . LEU A 1 190 ? -14.087 81.380 19.916 1.00 27.87 190 LEU A CA 1
ATOM 1551 C C . LEU A 1 190 ? -13.411 80.013 19.778 1.00 27.55 190 LEU A C 1
ATOM 1552 O O . LEU A 1 190 ? -14.000 78.994 20.125 1.00 28.03 190 LEU A O 1
ATOM 1557 N N . TYR A 1 191 ? -12.172 79.999 19.287 1.00 26.71 191 TYR A N 1
ATOM 1558 C CA . TYR A 1 191 ? -11.491 78.741 18.991 1.00 25.46 191 TYR A CA 1
ATOM 1559 C C . TYR A 1 191 ? -10.130 78.613 19.644 1.00 24.84 191 TYR A C 1
ATOM 1560 O O . TYR A 1 191 ? -9.250 77.966 19.096 1.00 24.06 191 TYR A O 1
ATOM 1569 N N . LYS A 1 192 ? -9.991 79.172 20.852 1.00 24.16 192 LYS A N 1
ATOM 1570 C CA . LYS A 1 192 ? -8.721 79.200 21.591 1.00 24.24 192 LYS A CA 1
ATOM 1571 C C . LYS A 1 192 ? -8.173 77.825 21.882 1.00 23.91 192 LYS A C 1
ATOM 1572 O O . LYS A 1 192 ? -6.942 77.632 21.891 1.00 24.21 192 LYS A O 1
ATOM 1578 N N . GLU A 1 193 ? -9.059 76.860 22.094 1.00 24.00 193 GLU A N 1
ATOM 1579 C CA . GLU A 1 193 ? -8.601 75.509 22.443 1.00 25.42 193 GLU A CA 1
ATOM 1580 C C . GLU A 1 193 ? -8.145 74.697 21.217 1.00 24.53 193 GLU A C 1
ATOM 1581 O O . GLU A 1 193 ? -7.722 73.531 21.341 1.00 24.24 193 GLU A O 1
ATOM 1587 N N . TYR A 1 194 ? -8.186 75.328 20.044 1.00 23.30 194 TYR A N 1
ATOM 1588 C CA . TYR A 1 194 ? -7.900 74.625 18.768 1.00 22.56 194 TYR A CA 1
ATOM 1589 C C . TYR A 1 194 ? -6.516 74.923 18.279 1.00 20.51 194 TYR A C 1
ATOM 1590 O O . TYR A 1 194 ? -5.926 75.906 18.709 1.00 20.22 194 TYR A O 1
ATOM 1599 N N . LYS A 1 195 ? -5.972 74.055 17.419 1.00 17.62 195 LYS A N 1
ATOM 1600 C CA . LYS A 1 195 ? -4.695 74.301 16.779 1.00 15.34 195 LYS A CA 1
ATOM 1601 C C . LYS A 1 195 ? -4.959 74.918 15.402 1.00 13.59 195 LYS A C 1
ATOM 1602 O O . LYS A 1 195 ? -5.967 74.582 14.746 1.00 12.35 195 LYS A O 1
ATOM 1608 N N . ALA A 1 196 ? -4.048 75.801 15.005 1.00 12.84 196 ALA A N 1
ATOM 1609 C CA . ALA A 1 196 ? -4.026 76.430 13.680 1.00 11.72 196 ALA A CA 1
ATOM 1610 C C . ALA A 1 196 ? -2.754 76.176 12.860 1.00 11.47 196 ALA A C 1
ATOM 1611 O O . ALA A 1 196 ? -1.624 76.043 13.373 1.00 11.37 196 ALA A O 1
ATOM 1613 N N . TYR A 1 197 ? -2.950 76.167 11.543 1.00 11.37 197 TYR A N 1
ATOM 1614 C CA . TYR A 1 197 ? -1.876 76.191 10.575 1.00 11.09 197 TYR A CA 1
ATOM 1615 C C . TYR A 1 197 ? -2.109 77.399 9.663 1.00 11.14 197 TYR A C 1
ATOM 1616 O O . TYR A 1 197 ? -3.233 77.812 9.475 1.00 11.71 197 TYR A O 1
ATOM 1625 N N . PHE A 1 198 ? -1.028 77.970 9.154 1.00 12.01 198 PHE A N 1
ATOM 1626 C CA . PHE A 1 198 ? -1.092 79.010 8.127 1.00 12.48 198 PHE A CA 1
ATOM 1627 C C . PHE A 1 198 ? -0.781 78.405 6.754 1.00 13.28 198 PHE A C 1
ATOM 1628 O O . PHE A 1 198 ? 0.190 77.684 6.610 1.00 14.27 198 PHE A O 1
ATOM 1636 N N . LEU A 1 199 ? -1.599 78.717 5.758 1.00 13.06 199 LEU A N 1
ATOM 1637 C CA . LEU A 1 199 ? -1.230 78.394 4.368 1.00 14.05 199 LEU A CA 1
ATOM 1638 C C . LEU A 1 199 ? -0.583 79.670 3.821 1.00 15.13 199 LEU A C 1
ATOM 1639 O O . LEU A 1 199 ? -1.301 80.576 3.392 1.00 15.84 199 LEU A O 1
ATOM 1644 N N . VAL A 1 200 ? 0.751 79.710 3.859 1.00 17.90 200 VAL A N 1
ATOM 1645 C CA . VAL A 1 200 ? 1.596 80.821 3.321 1.00 21.40 200 VAL A CA 1
ATOM 1646 C C . VAL A 1 200 ? 2.972 80.300 2.946 1.00 21.27 200 VAL A C 1
ATOM 1647 O O . VAL A 1 200 ? 3.387 79.260 3.409 1.00 23.23 200 VAL A O 1
ATOM 1651 N N . GLY A 1 201 ? 3.711 81.031 2.118 1.00 24.51 201 GLY A N 1
ATOM 1652 C CA . GLY A 1 201 ? 5.049 80.584 1.721 1.00 26.07 201 GLY A CA 1
ATOM 1653 C C . GLY A 1 201 ? 4.941 79.314 0.921 1.00 28.05 201 GLY A C 1
ATOM 1654 O O . GLY A 1 201 ? 5.793 78.412 1.014 1.00 29.16 201 GLY A O 1
ATOM 1655 N N . ASN A 1 202 ? 3.835 79.207 0.183 1.00 28.62 202 ASN A N 1
ATOM 1656 C CA . ASN A 1 202 ? 3.569 78.034 -0.627 1.00 29.07 202 ASN A CA 1
ATOM 1657 C C . ASN A 1 202 ? 3.682 76.761 0.243 1.00 28.87 202 ASN A C 1
ATOM 1658 O O . ASN A 1 202 ? 4.093 75.696 -0.207 1.00 30.36 202 ASN A O 1
ATOM 1663 N N . ARG A 1 203 ? 3.321 76.872 1.534 1.00 28.90 203 ARG A N 1
ATOM 1664 C CA . ARG A 1 203 ? 3.457 75.764 2.504 1.00 26.58 203 ARG A CA 1
ATOM 1665 C C . ARG A 1 203 ? 2.337 75.771 3.559 1.00 24.86 203 ARG A C 1
ATOM 1666 O O . ARG A 1 203 ? 1.744 76.806 3.822 1.00 24.03 203 ARG A O 1
ATOM 1674 N N . LEU A 1 204 ? 2.063 74.628 4.171 1.00 23.20 204 LEU A N 1
ATOM 1675 C CA . LEU A 1 204 ? 1.194 74.588 5.343 1.00 22.54 204 LEU A CA 1
ATOM 1676 C C . LEU A 1 204 ? 2.078 74.639 6.586 1.00 21.89 204 LEU A C 1
ATOM 1677 O O . LEU A 1 204 ? 2.813 73.677 6.852 1.00 23.69 204 LEU A O 1
ATOM 1682 N N . GLN A 1 205 ? 1.997 75.723 7.360 1.00 19.95 205 GLN A N 1
ATOM 1683 C CA . GLN A 1 205 ? 2.956 75.920 8.465 1.00 18.93 205 GLN A CA 1
ATOM 1684 C C . GLN A 1 205 ? 2.304 75.989 9.846 1.00 17.48 205 GLN A C 1
ATOM 1685 O O . GLN A 1 205 ? 1.301 76.665 10.032 1.00 15.94 205 GLN A O 1
ATOM 1691 N N . GLY A 1 206 ? 2.866 75.255 10.804 1.00 16.75 206 GLY A N 1
ATOM 1692 C CA . GLY A 1 206 ? 2.245 75.123 12.115 1.00 16.72 206 GLY A CA 1
ATOM 1693 C C . GLY A 1 206 ? 2.594 73.753 12.665 1.00 17.19 206 GLY A C 1
ATOM 1694 O O . GLY A 1 206 ? 3.488 73.111 12.135 1.00 17.09 206 GLY A O 1
ATOM 1695 N N . PRO A 1 207 ? 1.883 73.293 13.701 1.00 16.74 207 PRO A N 1
ATOM 1696 C CA . PRO A 1 207 ? 0.710 73.907 14.303 1.00 16.77 207 PRO A CA 1
ATOM 1697 C C . PRO A 1 207 ? 1.057 75.016 15.329 1.00 16.50 207 PRO A C 1
ATOM 1698 O O . PRO A 1 207 ? 2.191 75.096 15.776 1.00 16.02 207 PRO A O 1
ATOM 1702 N N . ILE A 1 208 ? 0.088 75.858 15.645 1.00 16.20 208 ILE A N 1
ATOM 1703 C CA . ILE A 1 208 ? 0.216 76.788 16.782 1.00 15.88 208 ILE A CA 1
ATOM 1704 C C . ILE A 1 208 ? -1.102 76.821 17.531 1.00 15.89 208 ILE A C 1
ATOM 1705 O O . ILE A 1 208 ? -2.180 76.739 16.927 1.00 15.84 208 ILE A O 1
ATOM 1710 N N . SER A 1 209 ? -1.045 76.897 18.856 1.00 14.15 209 SER A N 1
ATOM 1711 C CA . SER A 1 209 ? -2.270 77.044 19.630 1.00 15.45 209 SER A CA 1
ATOM 1712 C C . SER A 1 209 ? -2.956 78.363 19.254 1.00 16.11 209 SER A C 1
ATOM 1713 O O . SER A 1 209 ? -2.287 79.419 19.225 1.00 16.24 209 SER A O 1
ATOM 1716 N N . VAL A 1 210 ? -4.261 78.318 18.995 1.00 15.93 210 VAL A N 1
ATOM 1717 C CA . VAL A 1 210 ? -5.002 79.556 18.733 1.00 16.65 210 VAL A CA 1
ATOM 1718 C C . VAL A 1 210 ? -4.995 80.447 20.001 1.00 17.44 210 VAL A C 1
ATOM 1719 O O . VAL A 1 210 ? -4.858 81.671 19.915 1.00 17.54 210 VAL A O 1
ATOM 1723 N N . SER A 1 211 ? -5.090 79.822 21.170 1.00 19.06 211 SER A N 1
ATOM 1724 C CA . SER A 1 211 ? -5.024 80.580 22.437 1.00 19.59 211 SER A CA 1
ATOM 1725 C C . SER A 1 211 ? -3.759 81.419 22.464 1.00 20.07 211 SER A C 1
ATOM 1726 O O . SER A 1 211 ? -3.808 82.612 22.790 1.00 22.78 211 SER A O 1
ATOM 1729 N N . GLU A 1 212 ? -2.629 80.819 22.110 1.00 20.05 212 GLU A N 1
ATOM 1730 C CA . GLU A 1 212 ? -1.346 81.494 22.134 1.00 20.89 212 GLU A CA 1
ATOM 1731 C C . GLU A 1 212 ? -1.213 82.511 20.987 1.00 21.14 212 GLU A C 1
ATOM 1732 O O . GLU A 1 212 ? -0.696 83.625 21.172 1.00 19.53 212 GLU A O 1
ATOM 1738 N N . LEU A 1 213 ? -1.697 82.123 19.807 1.00 19.57 213 LEU A N 1
ATOM 1739 C CA . LEU A 1 213 ? -1.748 83.052 18.670 1.00 20.19 213 LEU A CA 1
ATOM 1740 C C . LEU A 1 213 ? -2.471 84.353 19.016 1.00 19.88 213 LEU A C 1
ATOM 1741 O O . LEU A 1 213 ? -1.951 85.424 18.730 1.00 21.04 213 LEU A O 1
ATOM 1746 N N . LEU A 1 214 ? -3.646 84.249 19.634 1.00 21.62 214 LEU A N 1
ATOM 1747 C CA . LEU A 1 214 ? -4.522 85.397 19.894 1.00 23.60 214 LEU A CA 1
ATOM 1748 C C . LEU A 1 214 ? -3.899 86.448 20.805 1.00 25.21 214 LEU A C 1
ATOM 1749 O O . LEU A 1 214 ? -4.342 87.613 20.807 1.00 25.65 214 LEU A O 1
ATOM 1754 N N . GLU A 1 215 ? -2.884 86.036 21.566 1.00 25.54 215 GLU A N 1
ATOM 1755 C CA . GLU A 1 215 ? -2.177 86.922 22.494 1.00 27.06 215 GLU A CA 1
ATOM 1756 C C . GLU A 1 215 ? -0.734 87.109 22.070 1.00 26.22 215 GLU A C 1
ATOM 1757 O O . GLU A 1 215 ? 0.092 87.604 22.840 1.00 27.97 215 GLU A O 1
ATOM 1763 N N . SER A 1 216 ? -0.423 86.740 20.830 1.00 24.25 216 SER A N 1
ATOM 1764 C CA . SER A 1 216 ? 0.935 86.836 20.319 1.00 23.13 216 SER A CA 1
ATOM 1765 C C . SER A 1 216 ? 1.189 88.134 19.559 1.00 23.52 216 SER A C 1
ATOM 1766 O O . SER A 1 216 ? 0.252 88.882 19.248 1.00 22.97 216 SER A O 1
ATOM 1769 N N . SER A 1 217 ? 2.452 88.346 19.207 1.00 24.24 217 SER A N 1
ATOM 1770 C CA . SER A 1 217 ? 2.833 89.449 18.334 1.00 26.04 217 SER A CA 1
ATOM 1771 C C . SER A 1 217 ? 3.493 88.870 17.107 1.00 26.70 217 SER A C 1
ATOM 1772 O O . SER A 1 217 ? 4.047 87.788 17.156 1.00 26.32 217 SER A O 1
ATOM 1775 N N . ILE A 1 218 ? 3.444 89.591 15.999 1.00 27.66 218 ILE A N 1
ATOM 1776 C CA . ILE A 1 218 ? 4.073 89.095 14.790 1.00 29.20 218 ILE A CA 1
ATOM 1777 C C . ILE A 1 218 ? 5.194 90.030 14.342 1.00 29.94 218 ILE A C 1
ATOM 1778 O O . ILE A 1 218 ? 4.986 91.245 14.249 1.00 30.90 218 ILE A O 1
ATOM 1783 N N . VAL A 1 219 ? 6.381 89.476 14.106 1.00 30.54 219 VAL A N 1
ATOM 1784 C CA . VAL A 1 219 ? 7.549 90.285 13.734 1.00 31.45 219 VAL A CA 1
ATOM 1785 C C . VAL A 1 219 ? 8.367 89.698 12.593 1.00 32.39 219 VAL A C 1
ATOM 1786 O O . VAL A 1 219 ? 8.441 88.485 12.433 1.00 32.05 219 VAL A O 1
ATOM 1790 N N . GLU A 1 220 ? 9.008 90.571 11.812 1.00 33.83 220 GLU A N 1
ATOM 1791 C CA . GLU A 1 220 ? 9.980 90.158 10.807 1.00 35.09 220 GLU A CA 1
ATOM 1792 C C . GLU A 1 220 ? 11.172 89.518 11.489 1.00 35.62 220 GLU A C 1
ATOM 1793 O O . GLU A 1 220 ? 11.537 89.918 12.595 1.00 36.15 220 GLU A O 1
ATOM 1799 N N . GLY A 1 221 ? 11.764 88.520 10.837 1.00 36.28 221 GLY A N 1
ATOM 1800 C CA . GLY A 1 221 ? 12.956 87.836 11.330 1.00 37.23 221 GLY A CA 1
ATOM 1801 C C . GLY A 1 221 ? 12.668 86.556 12.098 1.00 38.05 221 GLY A C 1
ATOM 1802 O O . GLY A 1 221 ? 11.543 86.331 12.549 1.00 38.18 221 GLY A O 1
ATOM 1803 N N . GLU A 1 222 ? 13.691 85.721 12.248 1.00 38.97 222 GLU A N 1
ATOM 1804 C CA . GLU A 1 222 ? 13.620 84.525 13.092 1.00 40.35 222 GLU A CA 1
ATOM 1805 C C . GLU A 1 222 ? 14.013 84.802 14.555 1.00 40.98 222 GLU A C 1
ATOM 1806 O O . GLU A 1 222 ? 15.197 84.951 14.852 1.00 41.46 222 GLU A O 1
ATOM 1812 N N . ARG A 1 223 ? 13.026 84.848 15.452 1.00 41.47 223 ARG A N 1
ATOM 1813 C CA . ARG A 1 223 ? 13.252 85.090 16.884 1.00 42.32 223 ARG A CA 1
ATOM 1814 C C . ARG A 1 223 ? 13.420 83.795 17.655 1.00 42.71 223 ARG A C 1
ATOM 1815 O O . ARG A 1 223 ? 12.809 82.782 17.316 1.00 42.83 223 ARG A O 1
ATOM 1823 N N . ASN A 1 224 ? 14.226 83.844 18.718 1.00 43.46 224 ASN A N 1
ATOM 1824 C CA . ASN A 1 224 ? 14.629 82.640 19.465 1.00 43.75 224 ASN A CA 1
ATOM 1825 C C . ASN A 1 224 ? 13.534 81.847 20.179 1.00 42.71 224 ASN A C 1
ATOM 1826 O O . ASN A 1 224 ? 13.494 80.618 20.073 1.00 43.21 224 ASN A O 1
ATOM 1831 N N . ASP A 1 225 ? 12.661 82.530 20.911 1.00 41.42 225 ASP A N 1
ATOM 1832 C CA . ASP A 1 225 ? 11.633 81.819 21.669 1.00 40.36 225 ASP A CA 1
ATOM 1833 C C . ASP A 1 225 ? 10.273 81.846 20.961 1.00 38.08 225 ASP A C 1
ATOM 1834 O O . ASP A 1 225 ? 9.223 81.801 21.605 1.00 37.81 225 ASP A O 1
ATOM 1839 N N . ALA A 1 226 ? 10.298 81.906 19.634 1.00 35.46 226 ALA A N 1
ATOM 1840 C CA . ALA A 1 226 ? 9.062 82.063 18.843 1.00 32.50 226 ALA A CA 1
ATOM 1841 C C . ALA A 1 226 ? 8.101 80.875 18.993 1.00 30.57 226 ALA A C 1
ATOM 1842 O O . ALA A 1 226 ? 8.536 79.734 19.053 1.00 31.19 226 ALA A O 1
ATOM 1844 N N . LEU A 1 227 ? 6.800 81.139 19.076 1.00 27.99 227 LEU A N 1
ATOM 1845 C CA . LEU A 1 227 ? 5.811 80.063 19.079 1.00 26.30 227 LEU A CA 1
ATOM 1846 C C . LEU A 1 227 ? 5.787 79.366 17.715 1.00 25.73 227 LEU A C 1
ATOM 1847 O O . LEU A 1 227 ? 5.573 78.145 17.616 1.00 25.02 227 LEU A O 1
ATOM 1852 N N . LEU A 1 228 ? 5.998 80.150 16.661 1.00 23.76 228 LEU A N 1
ATOM 1853 C CA . LEU A 1 228 ? 6.074 79.596 15.306 1.00 23.09 228 LEU A CA 1
ATOM 1854 C C . LEU A 1 228 ? 6.844 80.543 14.410 1.00 23.03 228 LEU A C 1
ATOM 1855 O O . LEU A 1 228 ? 6.619 81.747 14.459 1.00 22.92 228 LEU A O 1
ATOM 1860 N N . VAL A 1 229 ? 7.747 79.997 13.600 1.00 22.87 229 VAL A N 1
ATOM 1861 C CA . VAL A 1 229 ? 8.447 80.791 12.592 1.00 24.09 229 VAL A CA 1
ATOM 1862 C C . VAL A 1 229 ? 7.936 80.447 11.185 1.00 23.79 229 VAL A C 1
ATOM 1863 O O . VAL A 1 229 ? 8.004 79.302 10.766 1.00 24.06 229 VAL A O 1
ATOM 1867 N N . LEU A 1 230 ? 7.412 81.447 10.487 1.00 23.85 230 LEU A N 1
ATOM 1868 C CA . LEU A 1 230 ? 6.921 81.271 9.114 1.00 24.41 230 LEU A CA 1
ATOM 1869 C C . LEU A 1 230 ? 7.980 81.635 8.093 1.00 25.92 230 LEU A C 1
ATOM 1870 O O . LEU A 1 230 ? 8.559 82.705 8.170 1.00 26.63 230 LEU A O 1
ATOM 1875 N N . ASP A 1 231 ? 8.208 80.747 7.129 1.00 28.05 231 ASP A N 1
ATOM 1876 C CA . ASP A 1 231 ? 9.036 81.033 5.944 1.00 30.31 231 ASP A CA 1
ATOM 1877 C C . ASP A 1 231 ? 8.185 81.597 4.790 1.00 31.57 231 ASP A C 1
ATOM 1878 O O . ASP A 1 231 ? 7.228 80.939 4.362 1.00 31.53 231 ASP A O 1
ATOM 1883 N N . ILE A 1 232 ? 8.506 82.813 4.320 1.00 32.91 232 ILE A N 1
ATOM 1884 C CA . ILE A 1 232 ? 7.709 83.563 3.313 1.00 35.02 232 ILE A CA 1
ATOM 1885 C C . ILE A 1 232 ? 8.565 84.348 2.281 1.00 37.17 232 ILE A C 1
ATOM 1886 O O . ILE A 1 232 ? 9.396 85.174 2.677 1.00 37.20 232 ILE A O 1
ATOM 1891 N N . MET A 1 233 ? 8.283 84.151 0.979 1.00 38.67 233 MET A N 1
ATOM 1892 C CA . MET A 1 233 ? 9.229 84.420 -0.152 1.00 40.16 233 MET A CA 1
ATOM 1893 C C . MET A 1 233 ? 10.627 83.926 0.229 1.00 41.06 233 MET A C 1
ATOM 1894 O O . MET A 1 233 ? 10.926 82.745 0.053 1.00 41.98 233 MET A O 1
ATOM 1898 N N . ASP A 1 234 ? 11.441 84.776 0.839 1.00 41.66 234 ASP A N 1
ATOM 1899 C CA . ASP A 1 234 ? 12.697 84.288 1.402 1.00 42.09 234 ASP A CA 1
ATOM 1900 C C . ASP A 1 234 ? 12.831 84.538 2.902 1.00 41.47 234 ASP A C 1
ATOM 1901 O O . ASP A 1 234 ? 13.536 83.805 3.597 1.00 42.06 234 ASP A O 1
ATOM 1906 N N . LYS A 1 235 ? 12.115 85.549 3.385 1.00 39.87 235 LYS A N 1
ATOM 1907 C CA . LYS A 1 235 ? 12.204 86.006 4.755 1.00 38.58 235 LYS A CA 1
ATOM 1908 C C . LYS A 1 235 ? 11.579 85.060 5.788 1.00 37.21 235 LYS A C 1
ATOM 1909 O O . LYS A 1 235 ? 11.003 84.009 5.460 1.00 36.53 235 LYS A O 1
ATOM 1915 N N . LYS A 1 236 ? 11.728 85.442 7.046 1.00 35.18 236 LYS A N 1
ATOM 1916 C CA . LYS A 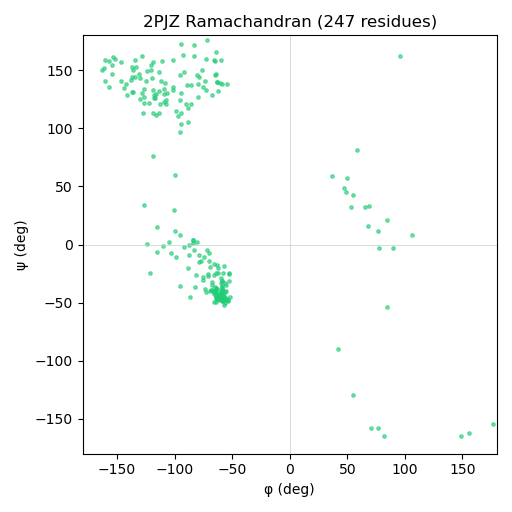1 236 ? 11.153 84.704 8.142 1.00 34.22 236 LYS A CA 1
ATOM 1917 C C . LYS A 1 236 ? 10.309 85.675 8.914 1.00 32.81 236 LYS A C 1
ATOM 1918 O O . LYS A 1 236 ? 10.664 86.843 9.049 1.00 32.93 236 LYS A O 1
ATOM 1924 N N . VAL A 1 237 ? 9.162 85.198 9.374 1.00 30.83 237 VAL A N 1
ATOM 1925 C CA . VAL A 1 237 ? 8.245 85.992 10.167 1.00 29.49 237 VAL A CA 1
ATOM 1926 C C . VAL A 1 237 ? 7.964 85.200 11.428 1.00 28.34 237 VAL A C 1
ATOM 1927 O O . VAL A 1 237 ? 7.507 84.056 11.368 1.00 27.83 237 VAL A O 1
ATOM 1931 N N . SER A 1 238 ? 8.262 85.792 12.578 1.00 27.14 238 SER A N 1
ATOM 1932 C CA . SER A 1 238 ? 8.097 85.086 13.839 1.00 26.11 238 SER A CA 1
ATOM 1933 C C . SER A 1 238 ? 6.845 85.498 14.564 1.00 25.52 238 SER A C 1
ATOM 1934 O O . SER A 1 238 ? 6.535 86.694 14.687 1.00 24.68 238 SER A O 1
ATOM 1937 N N . ILE A 1 239 ? 6.136 84.485 15.068 1.00 24.63 239 ILE A N 1
ATOM 1938 C CA . ILE A 1 239 ? 5.019 84.681 15.975 1.00 24.65 239 ILE A CA 1
ATOM 1939 C C . ILE A 1 239 ? 5.573 84.444 17.388 1.00 25.91 239 ILE A C 1
ATOM 1940 O O . ILE A 1 239 ? 6.026 83.329 17.724 1.00 24.07 239 ILE A O 1
ATOM 1945 N N . VAL A 1 240 ? 5.561 85.518 18.183 1.00 27.66 240 VAL A N 1
ATOM 1946 C CA . VAL A 1 240 ? 6.184 85.547 19.516 1.00 29.21 240 VAL A CA 1
ATOM 1947 C C . VAL A 1 240 ? 5.166 85.848 20.639 1.00 31.07 240 VAL A C 1
ATOM 1948 O O . VAL A 1 240 ? 4.231 86.635 20.469 1.00 31.35 240 VAL A O 1
ATOM 1952 N N . LYS A 1 241 ? 5.349 85.207 21.789 1.00 33.16 241 LYS A N 1
ATOM 1953 C CA . LYS A 1 241 ? 4.471 85.410 22.931 1.00 35.52 241 LYS A CA 1
ATOM 1954 C C . LYS A 1 241 ? 4.793 86.757 23.591 1.00 37.16 241 LYS A C 1
ATOM 1955 O O . LYS A 1 241 ? 5.955 87.098 23.777 1.00 37.38 241 LYS A O 1
ATOM 1961 N N . GLY A 1 242 ? 3.767 87.524 23.933 1.00 39.13 242 GLY A N 1
ATOM 1962 C CA . GLY A 1 242 ? 3.997 88.864 24.476 1.00 41.84 242 GLY A CA 1
ATOM 1963 C C . GLY A 1 242 ? 4.515 89.869 23.453 1.00 43.27 242 GLY A C 1
ATOM 1964 O O . GLY A 1 242 ? 4.364 89.663 22.244 1.00 43.73 242 GLY A O 1
ATOM 1965 N N . ASP A 1 243 ? 5.159 90.933 23.935 1.00 44.26 243 ASP A N 1
ATOM 1966 C CA . ASP A 1 243 ? 5.229 92.207 23.190 1.00 45.05 243 ASP A CA 1
ATOM 1967 C C . ASP A 1 243 ? 6.500 92.531 22.403 1.00 44.91 243 ASP A C 1
ATOM 1968 O O . ASP A 1 243 ? 7.131 93.563 22.652 1.00 44.91 243 ASP A O 1
ATOM 1973 N N . LEU A 1 244 ? 6.858 91.693 21.435 1.00 44.34 244 LEU A N 1
ATOM 1974 C CA . LEU A 1 244 ? 7.989 92.022 20.565 1.00 43.89 244 LEU A CA 1
ATOM 1975 C C . LEU A 1 244 ? 7.616 92.869 19.333 1.00 42.98 244 LEU A C 1
ATOM 1976 O O . LEU A 1 244 ? 8.500 93.218 18.533 1.00 43.74 244 LEU A O 1
ATOM 1981 N N . GLY A 1 245 ? 6.330 93.204 19.190 1.00 41.67 245 GLY A N 1
ATOM 1982 C CA . GLY A 1 245 ? 5.813 93.801 17.942 1.00 38.73 245 GLY A CA 1
ATOM 1983 C C . GLY A 1 245 ? 4.315 94.037 17.924 1.00 36.87 245 GLY A C 1
ATOM 1984 O O . GLY A 1 245 ? 3.696 94.197 18.975 1.00 37.12 245 GLY A O 1
ATOM 1985 N N . MET A 1 246 ? 3.718 94.056 16.732 1.00 34.39 246 MET A N 1
ATOM 1986 C CA . MET A 1 246 ? 2.284 94.317 16.646 1.00 32.50 246 MET A CA 1
ATOM 1987 C C . MET A 1 246 ? 1.486 93.063 16.999 1.00 30.95 246 MET A C 1
ATOM 1988 O O . MET A 1 246 ? 1.892 91.963 16.673 1.00 29.42 246 MET A O 1
ATOM 1993 N N . LYS A 1 247 ? 0.355 93.272 17.662 1.00 29.86 247 LYS A N 1
ATOM 1994 C CA . LYS A 1 247 ? -0.505 92.205 18.132 1.00 28.99 247 LYS A CA 1
ATOM 1995 C C . LYS A 1 247 ? -1.158 91.471 16.957 1.00 27.50 247 LYS A C 1
ATOM 1996 O O . LYS A 1 247 ? -1.754 92.086 16.073 1.00 26.19 247 LYS A O 1
ATOM 2002 N N . PHE A 1 248 ? -1.044 90.146 16.960 1.00 25.79 248 PHE A N 1
ATOM 2003 C CA . PHE A 1 248 ? -1.695 89.350 15.931 1.00 24.13 248 PHE A CA 1
ATOM 2004 C C . PHE A 1 248 ? -3.186 89.615 15.961 1.00 23.87 248 PHE A C 1
ATOM 2005 O O . PHE A 1 248 ? -3.831 89.699 14.905 1.00 23.54 248 PHE A O 1
ATOM 2013 N N . GLY A 1 249 ? -3.726 89.769 17.174 1.00 22.31 249 GLY A N 1
ATOM 2014 C CA . GLY A 1 249 ? -5.129 90.119 17.379 1.00 23.30 249 GLY A CA 1
ATOM 2015 C C . GLY A 1 249 ? -5.614 91.406 16.728 1.00 23.67 249 GLY A C 1
ATOM 2016 O O . GLY A 1 249 ? -6.816 91.621 16.588 1.00 24.37 249 GLY A O 1
ATOM 2017 N N . ALA A 1 250 ? -4.694 92.287 16.355 1.00 22.75 250 ALA A N 1
ATOM 2018 C CA . ALA A 1 250 ? -5.103 93.544 15.764 1.00 22.77 250 ALA A CA 1
ATOM 2019 C C . ALA A 1 250 ? -4.861 93.544 14.259 1.00 22.64 250 ALA A C 1
ATOM 2020 O O . ALA A 1 250 ? -5.162 94.529 13.575 1.00 22.00 250 ALA A O 1
ATOM 2022 N N . LEU A 1 251 ? -4.376 92.409 13.736 1.00 21.71 251 LEU A N 1
ATOM 2023 C CA . LEU A 1 251 ? -3.920 92.322 12.350 1.00 22.61 251 LEU A CA 1
ATOM 2024 C C . LEU A 1 251 ? -4.982 92.721 11.327 1.00 21.72 251 LEU A C 1
ATOM 2025 O O . LEU A 1 251 ? -4.685 93.391 10.339 1.00 21.91 251 LEU A O 1
ATOM 2030 N N . GLY A 1 252 ? -6.219 92.314 11.553 1.00 21.09 252 GLY A N 1
ATOM 2031 C CA . GLY A 1 252 ? -7.278 92.712 10.642 1.00 21.74 252 GLY A CA 1
ATOM 2032 C C . GLY A 1 252 ? -7.347 91.792 9.444 1.00 20.94 252 GLY A C 1
ATOM 2033 O O . GLY A 1 252 ? -8.388 91.205 9.186 1.00 23.50 252 GLY A O 1
ATOM 2034 N N . SER A 1 253 ? -6.236 91.614 8.741 1.00 20.02 253 SER A N 1
ATOM 2035 C CA . SER A 1 253 ? -6.208 90.797 7.523 1.00 18.73 253 SER A CA 1
ATOM 2036 C C . SER A 1 253 ? -4.920 90.010 7.410 1.00 18.54 253 SER A C 1
ATOM 2037 O O . SER A 1 253 ? -3.842 90.544 7.663 1.00 17.02 253 SER A O 1
ATOM 2040 N N . LEU A 1 254 ? -5.018 88.741 6.999 1.00 18.98 254 LEU A N 1
ATOM 2041 C CA . LEU A 1 254 ? -3.834 87.899 6.808 1.00 19.69 254 LEU A CA 1
ATOM 2042 C C . LEU A 1 254 ? -2.885 88.405 5.739 1.00 20.93 254 LEU A C 1
ATOM 2043 O O . LEU A 1 254 ? -1.701 88.083 5.772 1.00 19.82 254 LEU A O 1
ATOM 2048 N N . ASN A 1 255 ? -3.395 89.186 4.778 1.00 22.08 255 ASN A N 1
ATOM 2049 C CA A ASN A 1 255 ? -2.507 89.714 3.756 0.50 22.68 255 ASN A CA 1
ATOM 2050 C CA B ASN A 1 255 ? -2.566 89.842 3.748 0.50 22.49 255 ASN A CA 1
ATOM 2051 C C . ASN A 1 255 ? -1.459 90.649 4.374 1.00 23.10 255 ASN A C 1
ATOM 2052 O O . ASN A 1 255 ? -0.392 90.835 3.811 1.00 23.80 255 ASN A O 1
ATOM 2061 N N . ARG A 1 256 ? -1.738 91.162 5.557 1.00 24.13 256 ARG A N 1
ATOM 2062 C CA . ARG A 1 256 ? -0.803 92.032 6.231 1.00 25.56 256 ARG A CA 1
ATOM 2063 C C . ARG A 1 256 ? 0.455 91.334 6.739 1.00 25.54 256 ARG A C 1
ATOM 2064 O O . ARG A 1 256 ? 1.452 91.988 7.035 1.00 26.31 256 ARG A O 1
ATOM 2072 N N . ILE A 1 257 ? 0.441 89.999 6.774 1.00 24.96 257 ILE A N 1
ATOM 2073 C CA . ILE A 1 257 ? 1.661 89.237 7.002 1.00 25.52 257 ILE A CA 1
ATOM 2074 C C . ILE A 1 257 ? 2.714 89.527 5.923 1.00 26.96 257 ILE A C 1
ATOM 2075 O O . ILE A 1 257 ? 3.918 89.618 6.211 1.00 27.43 257 ILE A O 1
ATOM 2080 N N . TYR A 1 258 ? 2.267 89.663 4.680 1.00 27.19 258 TYR A N 1
ATOM 2081 C CA . TYR A 1 258 ? 3.183 90.012 3.595 1.00 28.67 258 TYR A CA 1
ATOM 2082 C C . TYR A 1 258 ? 3.673 91.448 3.769 1.00 29.81 258 TYR A C 1
ATOM 2083 O O . TYR A 1 258 ? 4.840 91.742 3.545 1.00 30.29 258 TYR A O 1
ATOM 2092 N N . GLY A 1 259 ? 2.753 92.310 4.177 1.00 31.07 259 GLY A N 1
ATOM 2093 C CA . GLY A 1 259 ? 2.996 93.740 4.363 1.00 32.93 259 GLY A CA 1
ATOM 2094 C C . GLY A 1 259 ? 3.975 94.052 5.471 1.00 33.79 259 GLY A C 1
ATOM 2095 O O . GLY A 1 259 ? 4.918 94.819 5.259 1.00 33.59 259 GLY A O 1
ATOM 2096 N N . ILE A 1 260 ? 3.781 93.473 6.657 1.00 34.63 260 ILE A N 1
ATOM 2097 C CA . ILE A 1 260 ? 4.730 93.758 7.742 1.00 35.90 260 ILE A CA 1
ATOM 2098 C C . ILE A 1 260 ? 6.175 93.504 7.295 1.00 36.12 260 ILE A C 1
ATOM 2099 O O . ILE A 1 260 ? 7.099 94.115 7.831 1.00 36.40 260 ILE A O 1
ATOM 2104 N N . ILE A 1 261 ? 6.366 92.637 6.296 1.00 36.46 261 ILE A N 1
ATOM 2105 C CA . ILE A 1 261 ? 7.717 92.364 5.780 1.00 36.10 261 ILE A CA 1
ATOM 2106 C C . ILE A 1 261 ? 8.050 93.105 4.470 1.00 36.36 261 ILE A C 1
ATOM 2107 O O . ILE A 1 261 ? 9.101 92.883 3.851 1.00 35.71 261 ILE A O 1
#

Organism: Sulfurisphaera tokodaii (strain DSM 16993 / JCM 10545 / NBRC 100140 / 7) (NCBI:txid273063)